Protein AF-A0A8S3I6L0-F1 (afdb_monomer)

InterPro domains:
  IPR001194 cDENN domain [PF02141] (106-244)
  IPR001194 cDENN domain [SM00799] (104-244)
  IPR005113 uDENN domain [PF03456] (40-100)
  IPR005113 uDENN domain [SM00800] (1-101)
  IPR037516 Tripartite DENN domain [PS50211] (23-244)
  IPR043153 DENN domain, C-terminal lobe [G3DSA:3.40.50.11500] (184-244)
  IPR051942 DENN domain-containing protein 2 [PTHR15288] (35-244)

Organism: NCBI:txid392030

Structure (mmCIF, N/CA/C/O backbone):
data_AF-A0A8S3I6L0-F1
#
_entry.id   AF-A0A8S3I6L0-F1
#
loop_
_atom_site.group_PDB
_atom_site.id
_atom_site.type_symbol
_atom_site.label_atom_id
_atom_site.label_alt_id
_atom_site.label_comp_id
_atom_site.label_asym_id
_atom_site.label_entity_id
_atom_site.label_seq_id
_atom_site.pdbx_PDB_ins_code
_atom_site.Cartn_x
_atom_site.Cartn_y
_atom_site.Cartn_z
_atom_site.occupancy
_atom_site.B_iso_or_equiv
_atom_site.auth_seq_id
_atom_site.auth_comp_id
_atom_site.auth_asym_id
_atom_site.auth_atom_id
_atom_site.pdbx_PDB_model_num
ATOM 1 N N . THR A 1 1 ? -1.292 -13.490 -11.261 1.00 91.44 1 THR A N 1
ATOM 2 C CA . THR A 1 1 ? -0.230 -12.468 -11.304 1.00 91.44 1 THR A CA 1
ATOM 3 C C . THR A 1 1 ? 0.077 -12.047 -9.884 1.00 91.44 1 THR A C 1
ATOM 5 O O . THR A 1 1 ? -0.550 -12.567 -8.958 1.00 91.44 1 THR A O 1
ATOM 8 N N . LEU A 1 2 ? 1.071 -11.186 -9.693 1.00 94.75 2 LEU A N 1
ATOM 9 C CA . LEU A 1 2 ? 1.512 -10.772 -8.362 1.00 94.75 2 LEU A CA 1
ATOM 10 C C . LEU A 1 2 ? 0.564 -9.735 -7.729 1.00 94.75 2 LEU A C 1
ATOM 12 O O . LEU A 1 2 ? 0.456 -9.638 -6.506 1.00 94.75 2 LEU A O 1
ATOM 16 N N . TYR A 1 3 ? -0.135 -8.982 -8.573 1.00 95.62 3 TYR A N 1
ATOM 17 C CA . TYR A 1 3 ? -1.152 -7.979 -8.259 1.00 95.62 3 TYR A CA 1
ATOM 18 C C . TYR A 1 3 ? -2.087 -7.814 -9.477 1.00 95.62 3 TYR A C 1
ATOM 20 O O . TYR A 1 3 ? -1.828 -8.431 -10.518 1.00 95.62 3 TYR A O 1
ATOM 28 N N . ASP A 1 4 ? -3.166 -7.032 -9.360 1.00 95.19 4 ASP A N 1
ATOM 29 C CA . ASP A 1 4 ? -4.108 -6.811 -10.471 1.00 95.19 4 ASP A CA 1
ATOM 30 C C . ASP A 1 4 ? -3.501 -5.851 -11.498 1.00 95.19 4 ASP A C 1
ATOM 32 O O . ASP A 1 4 ? -3.416 -6.184 -12.681 1.00 95.19 4 ASP A O 1
ATOM 36 N N . TYR A 1 5 ? -3.029 -4.689 -11.031 1.00 96.25 5 TYR A N 1
ATOM 37 C CA . TYR A 1 5 ? -2.343 -3.691 -11.849 1.00 96.25 5 TYR A CA 1
ATOM 38 C C . TYR A 1 5 ? -1.495 -2.722 -11.007 1.00 96.25 5 TYR A C 1
ATOM 40 O O . TYR A 1 5 ? -1.630 -2.638 -9.783 1.00 96.25 5 TYR A O 1
ATOM 48 N N . VAL A 1 6 ? -0.601 -1.993 -11.672 1.00 97.44 6 VAL A N 1
ATOM 49 C CA . VAL A 1 6 ? 0.233 -0.929 -11.104 1.00 97.44 6 VAL A CA 1
ATOM 50 C C . VAL A 1 6 ? 0.157 0.315 -11.977 1.00 97.44 6 VAL A C 1
ATOM 52 O O . VAL A 1 6 ? 0.064 0.219 -13.200 1.00 97.44 6 VAL A O 1
ATOM 55 N N . VAL A 1 7 ? 0.209 1.486 -11.350 1.00 96.75 7 VAL A N 1
ATOM 56 C CA . VAL A 1 7 ? 0.152 2.784 -12.023 1.00 96.75 7 VAL A CA 1
ATOM 57 C C . VAL A 1 7 ? 1.205 3.742 -11.485 1.00 96.75 7 VAL A C 1
ATOM 59 O O . VAL A 1 7 ? 1.525 3.745 -10.298 1.00 96.75 7 VAL A O 1
ATOM 62 N N . HIS A 1 8 ? 1.716 4.589 -12.371 1.00 96.12 8 HIS A N 1
ATOM 63 C CA . HIS A 1 8 ? 2.485 5.784 -12.045 1.00 96.12 8 HIS A CA 1
ATOM 64 C C . HIS A 1 8 ? 1.613 6.999 -12.336 1.00 96.12 8 HIS A C 1
ATOM 66 O O . HIS A 1 8 ? 1.216 7.217 -13.483 1.00 96.12 8 HIS A O 1
ATOM 72 N N . ILE A 1 9 ? 1.304 7.771 -11.299 1.00 92.94 9 ILE A N 1
ATOM 73 C CA . ILE A 1 9 ? 0.383 8.905 -11.356 1.00 92.94 9 ILE A CA 1
ATOM 74 C C . ILE A 1 9 ? 1.112 10.184 -10.934 1.00 92.94 9 ILE A C 1
ATOM 76 O O . ILE A 1 9 ? 1.919 10.181 -9.998 1.00 92.94 9 ILE A O 1
ATOM 80 N N . LEU A 1 10 ? 0.802 11.283 -11.615 1.00 90.19 10 LEU A N 1
ATOM 81 C CA . LEU A 1 10 ? 1.166 12.641 -11.225 1.00 90.19 10 LEU A CA 1
ATOM 82 C C . LEU A 1 10 ? -0.052 13.386 -10.649 1.00 90.19 10 LEU A C 1
ATOM 84 O O . LEU A 1 10 ? -1.182 13.091 -11.043 1.00 90.19 10 LEU A O 1
ATOM 88 N N . PRO A 1 11 ? 0.153 14.362 -9.742 1.00 82.69 11 PRO A N 1
ATOM 89 C CA . PRO A 1 11 ? -0.887 15.328 -9.385 1.00 82.69 11 PRO A CA 1
ATOM 90 C C . PRO A 1 11 ? -1.504 15.969 -10.627 1.00 82.69 11 PRO A C 1
ATOM 92 O O . PRO A 1 11 ? -0.788 16.256 -11.589 1.00 82.69 11 PRO A O 1
ATOM 95 N N . GLU A 1 12 ? -2.786 16.328 -10.558 1.00 70.44 12 GLU A N 1
ATOM 96 C CA . GLU A 1 12 ? -3.294 17.379 -11.439 1.00 70.44 12 GLU A CA 1
ATOM 97 C C . GLU A 1 12 ? -2.619 18.696 -11.050 1.00 70.44 12 GLU A C 1
ATOM 99 O O . GLU A 1 12 ? -2.855 19.258 -9.983 1.00 70.44 12 GLU A O 1
ATOM 104 N N . GLN A 1 13 ? -1.722 19.174 -11.910 1.00 54.84 13 GLN A N 1
ATOM 105 C CA . GLN A 1 13 ? -1.263 20.551 -11.852 1.00 54.84 13 GLN A CA 1
ATOM 106 C C . GLN A 1 13 ? -2.305 21.405 -12.574 1.00 54.84 13 GLN A C 1
ATOM 108 O O . GLN A 1 13 ? -2.314 21.451 -13.804 1.00 54.84 13 GLN A O 1
ATOM 113 N N . GLU A 1 14 ? -3.147 22.133 -11.841 1.00 44.50 14 GLU A N 1
ATOM 114 C CA . GLU A 1 14 ? -3.563 23.426 -12.377 1.00 44.50 14 GLU A CA 1
ATOM 115 C C . GLU A 1 14 ? -2.291 24.274 -12.448 1.00 44.50 14 GLU A C 1
ATOM 117 O O . GLU A 1 14 ? -1.655 24.556 -11.431 1.00 44.50 14 GLU A O 1
ATOM 122 N N . ILE A 1 15 ? -1.847 24.593 -13.665 1.00 34.91 15 ILE A N 1
ATOM 123 C CA . ILE A 1 15 ? -0.646 25.392 -13.916 1.00 34.91 15 ILE A CA 1
ATOM 124 C C . ILE A 1 15 ? -0.941 26.837 -13.482 1.00 34.91 15 ILE A C 1
ATOM 126 O O . ILE A 1 15 ? -1.200 27.721 -14.292 1.00 34.91 15 ILE A O 1
ATOM 130 N N . GLY A 1 16 ? -0.919 27.083 -12.176 1.00 35.91 16 GLY A N 1
ATOM 131 C CA . GLY A 1 16 ? -0.780 28.406 -11.597 1.00 35.91 16 GLY A CA 1
ATOM 132 C C . GLY A 1 16 ? 0.705 28.705 -11.481 1.00 35.91 16 GLY A C 1
ATOM 133 O O . GLY A 1 16 ? 1.363 28.252 -10.545 1.00 35.91 16 GLY A O 1
ATOM 134 N N . TYR A 1 17 ? 1.260 29.445 -12.440 1.00 32.16 17 TYR A N 1
ATOM 135 C CA . TYR A 1 17 ? 2.580 30.047 -12.281 1.00 32.16 17 TYR A CA 1
ATOM 136 C C . TYR A 1 17 ? 2.564 30.934 -11.028 1.00 32.16 17 TYR A C 1
ATOM 138 O O . TYR A 1 17 ? 2.089 32.066 -11.068 1.00 32.16 17 TYR A O 1
ATOM 146 N N . PHE A 1 18 ? 3.105 30.451 -9.911 1.00 35.53 18 PHE A N 1
ATOM 147 C CA . PHE A 1 18 ? 3.454 31.321 -8.794 1.00 35.53 18 PHE A CA 1
ATOM 148 C C . PHE A 1 18 ? 4.743 32.061 -9.155 1.00 35.53 18 PHE A C 1
ATOM 150 O O . PHE A 1 18 ? 5.849 31.652 -8.802 1.00 35.53 18 PHE A O 1
ATOM 157 N N . SER A 1 19 ? 4.606 33.163 -9.891 1.00 32.66 19 SER A N 1
ATOM 158 C CA . SER A 1 19 ? 5.626 34.203 -9.881 1.00 32.66 19 SER A CA 1
ATOM 159 C C . SER A 1 19 ? 5.635 34.826 -8.485 1.00 32.66 19 SER A C 1
ATOM 161 O O . SER A 1 19 ? 4.687 35.502 -8.089 1.00 32.66 19 SER A O 1
ATOM 163 N N . ASN A 1 20 ? 6.708 34.593 -7.729 1.00 39.06 20 ASN A N 1
ATOM 164 C CA . ASN A 1 20 ? 7.046 35.425 -6.580 1.00 39.06 20 ASN A CA 1
ATOM 165 C C . ASN A 1 20 ? 7.149 36.882 -7.053 1.00 39.06 20 ASN A C 1
ATOM 167 O O . ASN A 1 20 ? 8.105 37.234 -7.741 1.00 39.06 20 ASN A O 1
ATOM 171 N N . GLY A 1 21 ? 6.189 37.723 -6.678 1.00 33.97 21 GLY A N 1
ATOM 172 C CA . GLY A 1 21 ? 6.271 39.163 -6.900 1.00 33.97 21 GLY A CA 1
ATOM 173 C C . GLY A 1 21 ? 4.921 39.790 -7.213 1.00 33.97 21 GLY A C 1
ATOM 174 O O . GLY A 1 21 ? 4.266 39.411 -8.173 1.00 33.97 21 GLY A O 1
ATOM 175 N N . ASN A 1 22 ? 4.544 40.732 -6.352 1.00 36.56 22 ASN A N 1
ATOM 176 C CA . ASN A 1 22 ? 3.461 41.714 -6.423 1.00 36.56 22 ASN A CA 1
ATOM 177 C C . ASN A 1 22 ? 2.725 41.844 -7.765 1.00 36.56 22 ASN A C 1
ATOM 179 O O . ASN A 1 22 ? 3.332 42.025 -8.817 1.00 36.56 22 ASN A O 1
ATOM 183 N N . GLY A 1 23 ? 1.393 41.834 -7.672 1.00 40.84 23 GLY A N 1
ATOM 184 C CA . GLY A 1 23 ? 0.478 41.852 -8.802 1.00 40.84 23 GLY A CA 1
ATOM 185 C C . GLY A 1 23 ? 0.818 42.873 -9.884 1.00 40.84 23 GLY A C 1
ATOM 186 O O . GLY A 1 23 ? 0.988 44.053 -9.606 1.00 40.84 23 GLY A O 1
ATOM 187 N N . CYS A 1 24 ? 0.847 42.387 -11.120 1.00 30.30 24 CYS A N 1
ATOM 188 C CA . CYS A 1 24 ? 0.398 43.064 -12.331 1.00 30.30 24 CYS A CA 1
ATOM 189 C C . CYS A 1 24 ? 0.299 42.005 -13.436 1.00 30.30 24 CYS A C 1
ATOM 191 O O . CYS A 1 24 ? 1.240 41.249 -13.670 1.00 30.30 24 CYS A O 1
ATOM 193 N N . LEU A 1 25 ? -0.851 41.949 -14.108 1.00 41.66 25 LEU A N 1
ATOM 194 C CA . LEU A 1 25 ? -1.035 41.172 -15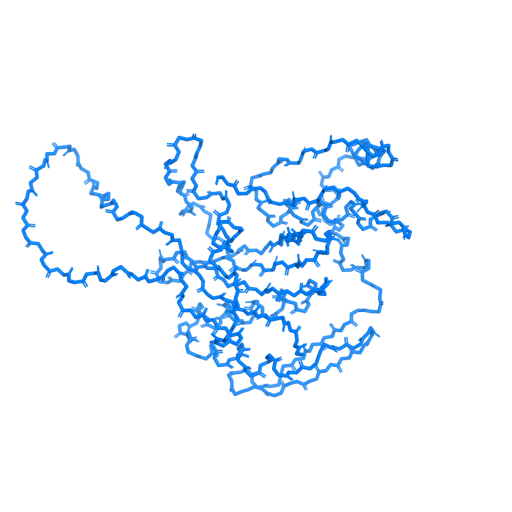.329 1.00 41.66 25 LEU A CA 1
ATOM 195 C C . LEU A 1 25 ? -0.146 41.774 -16.421 1.00 41.66 25 LEU A C 1
ATOM 197 O O . LEU A 1 25 ? -0.410 42.882 -16.884 1.00 41.66 25 LEU A O 1
ATOM 201 N N . LEU A 1 26 ? 0.888 41.051 -16.846 1.00 27.19 26 LEU A N 1
ATOM 202 C CA . LEU A 1 26 ? 1.617 41.359 -18.071 1.00 27.19 26 LEU A CA 1
ATOM 203 C C . LEU A 1 26 ? 1.681 40.107 -18.937 1.00 27.19 26 LEU A C 1
ATOM 205 O O . LEU A 1 26 ? 2.438 39.172 -18.695 1.00 27.19 26 LEU A O 1
ATOM 209 N N . SER A 1 27 ? 0.843 40.131 -19.968 1.00 38.97 27 SER A N 1
ATOM 210 C CA . SER A 1 27 ? 0.946 39.305 -21.157 1.00 38.97 27 SER A CA 1
ATOM 211 C C . SER A 1 27 ? 2.320 39.489 -21.804 1.00 38.97 27 SER A C 1
ATOM 213 O O . SER A 1 27 ? 2.614 40.558 -22.343 1.00 38.97 27 SER A O 1
ATOM 215 N N . SER A 1 28 ? 3.142 38.445 -21.817 1.00 29.08 28 SER A N 1
ATOM 216 C CA . SER A 1 28 ? 4.208 38.310 -22.805 1.00 29.08 28 SER A CA 1
ATOM 217 C C . SER A 1 28 ? 4.393 36.843 -23.184 1.00 29.08 28 SER A C 1
ATOM 219 O O . SER A 1 28 ? 4.465 35.941 -22.353 1.00 29.08 28 SER A O 1
ATOM 221 N N . ASN A 1 29 ? 4.371 36.624 -24.496 1.00 35.97 29 ASN A N 1
ATOM 222 C CA . ASN A 1 29 ? 4.398 35.335 -25.162 1.00 35.97 29 ASN A CA 1
ATOM 223 C C . ASN A 1 29 ? 5.644 34.522 -24.780 1.00 35.97 29 ASN A C 1
ATOM 225 O O . ASN A 1 29 ? 6.740 34.813 -25.253 1.00 35.97 29 ASN A O 1
ATOM 229 N N . PHE A 1 30 ? 5.447 33.445 -24.025 1.00 28.66 30 PHE A N 1
ATOM 230 C CA . PHE A 1 30 ? 6.301 32.263 -24.090 1.00 28.66 30 PHE A CA 1
ATOM 231 C C . PHE A 1 30 ? 5.457 31.099 -24.593 1.00 28.66 30 PHE A C 1
ATOM 233 O O . PHE A 1 30 ? 4.809 30.376 -23.843 1.00 28.66 30 PHE A O 1
ATOM 240 N N . SER A 1 31 ? 5.461 30.928 -25.909 1.00 31.75 31 SER A N 1
ATOM 241 C CA . SER A 1 31 ? 5.065 29.688 -26.557 1.00 31.75 31 SER A CA 1
ATOM 242 C C . SER A 1 31 ? 6.089 28.604 -26.208 1.00 31.75 31 SER A C 1
ATOM 244 O O . SER A 1 31 ? 7.074 28.412 -26.917 1.00 31.75 31 SER A O 1
ATOM 246 N N . GLN A 1 32 ? 5.856 27.897 -25.104 1.00 31.11 32 GLN A N 1
ATOM 247 C CA . GLN A 1 32 ? 6.317 26.526 -24.931 1.00 31.11 32 GLN A CA 1
ATOM 248 C C . GLN A 1 32 ? 5.079 25.640 -24.841 1.00 31.11 32 GLN A C 1
ATOM 250 O O . GLN A 1 32 ? 4.257 25.780 -23.942 1.00 31.11 32 GLN A O 1
ATOM 255 N N . HIS A 1 33 ? 4.946 24.748 -25.818 1.00 33.59 33 HIS A N 1
ATOM 256 C CA . HIS A 1 33 ? 4.052 23.600 -25.784 1.00 33.59 33 HIS A CA 1
ATOM 257 C C . HIS A 1 33 ? 4.269 22.828 -24.466 1.00 33.59 33 HIS A C 1
ATOM 259 O O . HIS A 1 33 ? 5.157 21.984 -24.390 1.00 33.59 33 HIS A O 1
ATOM 265 N N . LEU A 1 34 ? 3.477 23.096 -23.426 1.00 33.03 34 LEU A N 1
ATOM 266 C CA . LEU A 1 34 ? 3.282 22.147 -22.334 1.00 33.03 34 LEU A CA 1
ATOM 267 C C . LEU A 1 34 ? 1.951 21.454 -22.588 1.00 33.03 34 LEU A C 1
ATOM 269 O O . LEU A 1 34 ? 0.878 21.961 -22.278 1.00 33.03 34 LEU A O 1
ATOM 273 N N . SER A 1 35 ? 2.052 20.302 -23.245 1.00 32.16 35 SER A N 1
ATOM 274 C CA . SER A 1 35 ? 0.974 19.334 -23.383 1.00 32.16 35 SER A CA 1
ATOM 275 C C . SER A 1 35 ? 0.323 19.080 -22.026 1.00 32.16 35 SER A C 1
ATOM 277 O O . SER A 1 35 ? 1.029 18.811 -21.056 1.00 32.16 35 SER A O 1
ATOM 279 N N . THR A 1 36 ? -1.007 19.100 -21.985 1.00 38.56 36 THR A N 1
ATOM 280 C CA . THR A 1 36 ? -1.831 18.494 -20.936 1.00 38.56 36 THR A CA 1
ATOM 281 C C . THR A 1 36 ? -1.433 17.025 -20.782 1.00 38.56 36 THR A C 1
ATOM 283 O O . THR A 1 36 ? -1.954 16.150 -21.472 1.00 38.56 36 THR A O 1
ATOM 286 N N . THR A 1 37 ? -0.427 16.745 -19.956 1.00 52.25 37 THR A N 1
ATOM 287 C CA . THR A 1 37 ? 0.046 15.384 -19.713 1.00 52.25 37 THR A CA 1
ATOM 288 C C . THR A 1 37 ? -1.038 14.639 -18.953 1.00 52.25 37 THR A C 1
ATOM 290 O O . THR A 1 37 ? -1.472 15.104 -17.900 1.00 52.25 37 THR A O 1
ATOM 293 N N . ALA A 1 38 ? -1.479 13.498 -19.486 1.00 62.06 38 ALA A N 1
ATOM 294 C CA . ALA A 1 38 ? -2.432 12.630 -18.809 1.00 62.06 38 ALA A CA 1
ATOM 295 C C . ALA A 1 38 ? -1.956 12.339 -17.370 1.00 62.06 38 ALA A C 1
ATOM 297 O O . ALA A 1 38 ? -0.762 12.115 -17.164 1.00 62.06 38 ALA A O 1
ATOM 298 N N . PRO A 1 39 ? -2.850 12.323 -16.366 1.00 82.25 39 PRO A N 1
ATOM 299 C CA . PRO A 1 39 ? -2.458 12.135 -14.965 1.00 82.25 39 PRO A CA 1
ATOM 300 C C . PRO A 1 39 ? -1.716 10.810 -14.736 1.00 82.25 39 PRO A C 1
ATOM 302 O O . PRO A 1 39 ? -0.889 10.710 -13.836 1.00 82.25 39 PRO A O 1
ATOM 305 N N . ILE A 1 40 ? -1.959 9.807 -15.580 1.00 90.50 40 ILE A N 1
ATOM 306 C CA . ILE A 1 40 ? -1.310 8.498 -15.538 1.00 90.50 40 ILE A CA 1
ATOM 307 C C . ILE A 1 40 ? -0.181 8.468 -16.568 1.00 90.50 40 ILE A C 1
ATOM 309 O O . ILE A 1 40 ? -0.418 8.584 -17.768 1.00 90.50 40 ILE A O 1
ATOM 313 N N . GLN A 1 41 ? 1.048 8.306 -16.085 1.00 92.75 41 GLN A N 1
ATOM 314 C CA . GLN A 1 41 ? 2.280 8.305 -16.884 1.00 92.75 41 GLN A CA 1
ATOM 315 C C . GLN A 1 41 ? 2.718 6.898 -17.299 1.00 92.75 41 GLN A C 1
ATOM 317 O O . GLN A 1 41 ? 3.458 6.721 -18.267 1.00 92.75 41 GLN A O 1
ATOM 322 N N . PHE A 1 42 ? 2.293 5.890 -16.542 1.00 94.88 42 PHE A N 1
ATOM 323 C CA . PHE A 1 42 ? 2.540 4.483 -16.818 1.00 94.88 42 PHE A CA 1
ATOM 324 C C . PHE A 1 42 ? 1.460 3.642 -16.140 1.00 94.88 42 PHE A C 1
ATOM 326 O O . PHE A 1 42 ? 1.013 3.974 -15.040 1.00 94.88 42 PHE A O 1
ATOM 333 N N . LYS A 1 43 ? 1.055 2.556 -16.797 1.00 95.38 43 LYS A N 1
ATOM 334 C CA . LYS A 1 43 ? 0.189 1.534 -16.216 1.00 95.38 43 LYS A CA 1
ATOM 335 C C . LYS A 1 43 ? 0.562 0.154 -16.732 1.00 95.38 43 LYS A C 1
ATOM 337 O O . LYS A 1 43 ? 0.941 0.020 -17.895 1.00 95.38 43 LYS A O 1
ATOM 342 N N . TYR A 1 44 ? 0.411 -0.851 -15.878 1.00 96.69 44 TYR A N 1
ATOM 343 C CA . TYR A 1 44 ? 0.590 -2.240 -16.269 1.00 96.69 44 TYR A CA 1
ATOM 344 C C . TYR A 1 44 ? -0.359 -3.176 -15.504 1.00 96.69 44 TYR A C 1
ATOM 346 O O . TYR A 1 44 ? -0.449 -3.050 -14.281 1.00 96.69 44 TYR A O 1
ATOM 354 N N . PRO A 1 45 ? -1.039 -4.118 -16.181 1.00 96.44 45 PRO A N 1
ATOM 355 C CA . PRO A 1 45 ? -1.022 -4.326 -17.629 1.00 96.44 45 PRO A CA 1
ATOM 356 C C . PRO A 1 45 ? -1.769 -3.195 -18.382 1.00 96.44 45 PRO A C 1
ATOM 358 O O . PRO A 1 45 ? -2.530 -2.443 -17.767 1.00 96.44 45 PRO A O 1
ATOM 361 N N . PRO A 1 46 ? -1.542 -3.007 -19.698 1.00 93.06 46 PRO A N 1
ATOM 362 C CA . PRO A 1 46 ? -2.114 -1.880 -20.449 1.00 93.06 46 PRO A CA 1
ATOM 363 C C . PRO A 1 46 ? -3.649 -1.874 -20.544 1.00 93.06 46 PRO A C 1
ATOM 365 O O . PRO A 1 46 ? -4.250 -0.827 -20.783 1.00 93.06 46 PRO A O 1
ATOM 368 N N . ASP A 1 47 ? -4.286 -3.027 -20.371 1.00 91.81 47 ASP A N 1
ATOM 369 C CA . ASP A 1 47 ? -5.733 -3.240 -20.422 1.00 91.81 47 ASP A CA 1
ATOM 370 C C . ASP A 1 47 ? -6.439 -3.039 -19.071 1.00 91.81 47 ASP A C 1
ATOM 372 O O . ASP A 1 47 ? -7.669 -3.109 -19.022 1.00 91.81 47 ASP A O 1
ATOM 376 N N . ALA A 1 48 ? -5.692 -2.736 -17.999 1.00 88.75 48 ALA A N 1
ATOM 377 C CA . ALA A 1 48 ? -6.257 -2.387 -16.697 1.00 88.75 48 ALA A CA 1
ATOM 378 C C . ALA A 1 48 ? -7.289 -1.248 -16.819 1.00 88.75 48 ALA A C 1
ATOM 380 O O . ALA A 1 48 ? -7.077 -0.303 -17.590 1.00 88.75 48 ALA A O 1
ATOM 381 N N . GLN A 1 49 ? -8.387 -1.394 -16.068 1.00 82.56 49 GLN A N 1
ATOM 382 C CA . GLN A 1 49 ? -9.541 -0.491 -16.003 1.00 82.56 49 GLN A CA 1
ATOM 383 C C . GLN A 1 49 ? -9.643 0.158 -14.607 1.00 82.56 49 GLN A C 1
ATOM 385 O O . GLN A 1 49 ? -8.984 -0.276 -13.661 1.00 82.56 49 GLN A O 1
ATOM 390 N N . ASP A 1 50 ? -10.520 1.158 -14.473 1.00 70.62 50 ASP A N 1
ATOM 391 C CA . ASP A 1 50 ? -10.878 1.854 -13.223 1.00 70.62 50 ASP A CA 1
ATOM 392 C C . ASP A 1 50 ? -9.754 2.673 -12.549 1.00 70.62 50 ASP A C 1
ATOM 394 O O . ASP A 1 50 ? -9.882 3.145 -11.415 1.00 70.62 50 ASP A O 1
ATOM 398 N N . GLU A 1 51 ? -8.663 2.951 -13.263 1.00 77.44 51 GLU A N 1
ATOM 399 C CA . GLU A 1 51 ? -7.494 3.659 -12.738 1.00 77.44 51 GLU A CA 1
ATOM 400 C C . GLU A 1 51 ? -7.697 5.172 -12.534 1.00 77.44 51 GLU A C 1
ATOM 402 O O . GLU A 1 51 ? -6.970 5.801 -11.763 1.00 77.44 51 GLU A O 1
ATOM 407 N N . ALA A 1 52 ? -8.705 5.769 -13.180 1.00 76.00 52 ALA A N 1
ATOM 408 C CA . ALA A 1 52 ? -8.935 7.216 -13.151 1.00 76.00 52 ALA A CA 1
ATOM 409 C C . ALA A 1 52 ? -9.218 7.753 -11.737 1.00 76.00 52 ALA A C 1
ATOM 411 O O . ALA A 1 52 ? -8.830 8.873 -11.406 1.00 76.00 52 ALA A O 1
ATOM 412 N N . THR A 1 53 ? -9.860 6.950 -10.884 1.00 83.44 53 THR A N 1
ATOM 413 C CA . THR A 1 53 ? -10.201 7.353 -9.510 1.00 83.44 53 THR A CA 1
ATOM 414 C C . THR A 1 53 ? -9.029 7.218 -8.537 1.00 83.44 53 THR A C 1
ATOM 416 O O . THR A 1 53 ? -9.009 7.896 -7.509 1.00 83.44 53 THR A O 1
ATOM 419 N N . LEU A 1 54 ? -8.007 6.415 -8.867 1.00 89.31 54 LEU A N 1
ATOM 420 C CA . LEU A 1 54 ? -6.859 6.183 -7.982 1.00 89.31 54 LEU A CA 1
ATOM 421 C C . LEU A 1 54 ? -6.089 7.454 -7.661 1.00 89.31 54 LEU A C 1
ATOM 423 O O . LEU A 1 54 ? -5.483 7.537 -6.597 1.00 89.31 54 LEU A O 1
ATOM 427 N N . ARG A 1 55 ? -6.133 8.452 -8.547 1.00 88.00 55 ARG A N 1
ATOM 428 C CA . ARG A 1 55 ? -5.493 9.749 -8.322 1.00 88.00 55 ARG A CA 1
ATOM 429 C C . ARG A 1 55 ? -5.932 10.389 -7.003 1.00 88.00 55 ARG A C 1
ATOM 431 O O . ARG A 1 55 ? -5.083 10.876 -6.268 1.00 88.00 55 ARG A O 1
ATOM 438 N N . TYR A 1 56 ? -7.222 10.307 -6.670 1.00 87.62 56 TYR A N 1
ATOM 439 C CA . TYR A 1 56 ? -7.775 10.888 -5.449 1.00 87.62 56 TYR A CA 1
ATOM 440 C C . TYR A 1 56 ? -7.219 10.175 -4.213 1.00 87.62 56 TYR A C 1
ATOM 442 O O . TYR A 1 56 ? -6.857 10.810 -3.231 1.00 87.62 56 TYR A O 1
ATOM 450 N N . PHE A 1 57 ? -7.049 8.854 -4.287 1.00 91.25 57 PHE A N 1
ATOM 451 C CA . PHE A 1 57 ? -6.494 8.059 -3.193 1.00 91.25 57 PHE A CA 1
ATOM 452 C C . PHE A 1 57 ? -4.968 8.136 -3.081 1.00 91.25 57 PHE A C 1
ATOM 454 O O . PHE A 1 57 ? -4.441 8.049 -1.976 1.00 91.25 57 PHE A O 1
ATOM 461 N N . CYS A 1 58 ? -4.248 8.307 -4.193 1.00 92.12 58 CYS A N 1
ATOM 462 C CA . CYS A 1 58 ? -2.795 8.512 -4.201 1.00 92.12 58 CYS A CA 1
ATOM 463 C C . CYS A 1 58 ? -2.409 9.912 -3.705 1.00 92.12 58 CYS A C 1
ATOM 465 O O . CYS A 1 58 ? -1.268 10.153 -3.301 1.00 92.12 58 CYS A O 1
ATOM 467 N N . PHE A 1 59 ? -3.364 10.839 -3.732 1.00 89.75 59 PHE A N 1
ATOM 468 C CA . PHE A 1 59 ? -3.161 12.230 -3.382 1.00 89.75 59 PHE A CA 1
ATOM 469 C C . PHE A 1 59 ? -4.328 12.831 -2.574 1.00 89.75 59 PHE A C 1
ATOM 471 O O . PHE A 1 59 ? -4.913 13.837 -2.974 1.00 89.75 59 PHE A O 1
ATOM 478 N N . PRO A 1 60 ? -4.661 12.241 -1.415 1.00 88.62 60 PRO A N 1
ATOM 479 C CA . PRO A 1 60 ? -5.874 12.578 -0.668 1.00 88.62 60 PRO A CA 1
ATOM 480 C C . PRO A 1 60 ? -5.807 13.938 0.045 1.00 88.62 60 PRO A C 1
ATOM 482 O O . PRO A 1 60 ? -6.831 14.477 0.438 1.00 88.62 60 PRO A O 1
ATOM 485 N N . ASP A 1 61 ? -4.602 14.478 0.227 1.00 83.88 61 ASP A N 1
ATOM 486 C CA . ASP A 1 61 ? -4.243 15.674 0.998 1.00 83.88 61 ASP A CA 1
ATOM 487 C C . ASP A 1 61 ? -3.634 16.776 0.109 1.00 83.88 61 ASP A C 1
ATOM 489 O O . ASP A 1 61 ? -2.857 17.609 0.575 1.00 83.88 61 ASP A O 1
ATOM 493 N N . GLN A 1 62 ? -3.931 16.761 -1.195 1.00 74.31 62 GLN A N 1
ATOM 494 C CA . GLN A 1 62 ? -3.410 17.760 -2.135 1.00 74.31 62 GLN A CA 1
ATOM 495 C C . GLN A 1 62 ? -4.096 19.114 -2.053 1.00 74.31 62 GLN A C 1
ATOM 497 O O . GLN A 1 62 ? -3.474 20.120 -2.391 1.00 74.31 62 GLN A O 1
ATOM 502 N N . LEU A 1 63 ? -5.349 19.137 -1.617 1.00 73.00 63 LEU A N 1
ATOM 503 C CA . LEU A 1 63 ? -6.172 20.332 -1.552 1.00 73.00 63 LEU A CA 1
ATOM 504 C C . LEU A 1 63 ? -6.506 20.643 -0.093 1.00 73.00 63 LEU A C 1
ATOM 506 O O . LEU A 1 63 ? -6.756 19.736 0.702 1.00 73.00 63 LEU A O 1
ATOM 510 N N . ASP A 1 64 ? -6.478 21.922 0.271 1.00 66.81 64 ASP A N 1
ATOM 511 C CA . ASP A 1 64 ? -7.051 22.378 1.535 1.00 66.81 64 ASP A CA 1
ATOM 512 C C . ASP A 1 64 ? -8.591 22.400 1.464 1.00 66.81 64 ASP A C 1
ATOM 514 O O . ASP A 1 64 ? -9.198 22.155 0.421 1.00 66.81 64 ASP A O 1
ATOM 518 N N . SER A 1 65 ? -9.247 22.739 2.577 1.00 65.62 65 SER A N 1
ATOM 519 C CA . SER A 1 65 ? -10.714 22.844 2.650 1.00 65.62 65 SER A CA 1
ATOM 520 C C . SER A 1 65 ? -11.328 23.883 1.701 1.00 65.62 65 SER A C 1
ATOM 522 O O . SER A 1 65 ? -12.545 23.919 1.544 1.00 65.62 65 SER A O 1
ATOM 524 N N . ASN A 1 66 ? -10.506 24.753 1.113 1.00 62.25 66 ASN A N 1
ATOM 525 C CA . ASN A 1 66 ? -10.892 25.793 0.167 1.00 62.25 66 ASN A CA 1
ATOM 526 C C . ASN A 1 66 ? -10.454 25.448 -1.271 1.00 62.25 66 ASN A C 1
ATOM 528 O O . ASN A 1 66 ? -10.478 26.328 -2.130 1.00 62.25 66 ASN A O 1
ATOM 532 N N . ASN A 1 67 ? -10.062 24.196 -1.535 1.00 64.81 67 ASN A N 1
ATOM 533 C CA . ASN A 1 67 ? -9.525 23.707 -2.808 1.00 64.81 67 ASN A CA 1
ATOM 534 C C . ASN A 1 67 ? -8.207 24.365 -3.255 1.00 64.81 67 ASN A C 1
ATOM 536 O O . ASN A 1 67 ? -7.878 24.348 -4.440 1.00 64.81 67 ASN A O 1
ATOM 540 N N . ASN A 1 68 ? -7.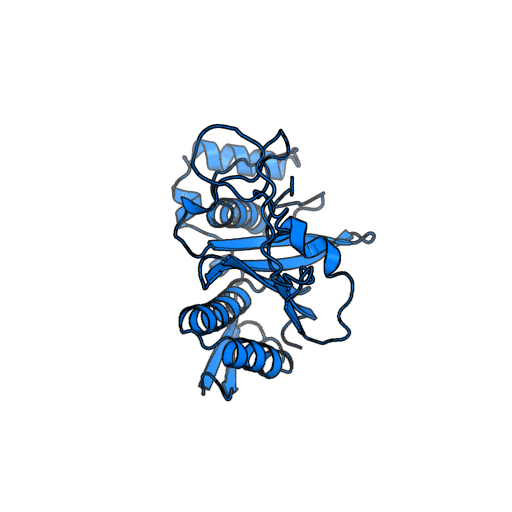421 24.925 -2.335 1.00 62.88 68 ASN A N 1
ATOM 541 C CA . ASN A 1 68 ? -6.090 25.429 -2.658 1.00 62.88 68 ASN A CA 1
ATOM 542 C C . ASN A 1 68 ? -5.049 24.305 -2.574 1.00 62.88 68 ASN A C 1
ATOM 544 O O . ASN A 1 68 ? -5.086 23.516 -1.626 1.00 62.88 68 ASN A O 1
ATOM 548 N N . PRO A 1 69 ? -4.056 24.266 -3.480 1.00 64.69 69 PRO A N 1
ATOM 549 C CA . PRO A 1 69 ? -2.959 23.312 -3.399 1.00 64.69 69 PRO A CA 1
ATOM 550 C C . PRO A 1 69 ? -2.189 23.451 -2.080 1.00 64.69 69 PRO A C 1
ATOM 552 O O . PRO A 1 69 ? -1.577 24.485 -1.796 1.00 64.69 69 PRO A O 1
ATOM 555 N N . LEU A 1 70 ? -2.172 22.390 -1.277 1.00 64.88 70 LEU A N 1
ATOM 556 C CA . LEU A 1 70 ? -1.324 22.313 -0.096 1.00 64.88 70 LEU A CA 1
ATOM 557 C C . LEU A 1 70 ? 0.142 22.239 -0.533 1.00 64.88 70 LEU A C 1
ATOM 559 O O . LEU A 1 70 ? 0.527 21.456 -1.403 1.00 64.88 70 LEU A O 1
ATOM 563 N N . SER A 1 71 ? 0.995 23.051 0.099 1.00 58.72 71 SER A N 1
ATOM 564 C CA . SER A 1 71 ? 2.441 23.001 -0.124 1.00 58.72 71 SER A CA 1
ATOM 565 C C . SER A 1 71 ? 3.021 21.702 0.448 1.00 58.72 71 SER A C 1
ATOM 567 O O . SER A 1 71 ? 3.556 21.659 1.557 1.00 58.72 71 SER A O 1
ATOM 569 N N . LEU A 1 72 ? 2.952 20.630 -0.341 1.00 61.00 72 LEU A N 1
ATOM 570 C CA . LEU A 1 72 ? 3.589 19.338 -0.059 1.00 61.00 72 LEU A CA 1
ATOM 571 C C . LEU A 1 72 ? 5.127 19.443 -0.061 1.00 61.00 72 LEU A C 1
ATOM 573 O O . LEU A 1 72 ? 5.817 18.552 0.424 1.00 61.00 72 LEU A O 1
ATOM 577 N N . ALA A 1 73 ? 5.670 20.572 -0.536 1.00 48.50 73 ALA A N 1
ATOM 578 C CA . ALA A 1 73 ? 7.098 20.875 -0.607 1.00 48.50 73 ALA A CA 1
ATOM 579 C C . ALA A 1 73 ? 7.821 20.894 0.757 1.00 48.50 73 ALA A C 1
ATOM 581 O O . ALA A 1 73 ? 9.048 20.831 0.786 1.00 48.50 73 ALA A O 1
ATOM 582 N N . LYS A 1 74 ? 7.098 20.970 1.886 1.00 49.22 74 LYS A N 1
ATOM 583 C CA . LYS A 1 74 ? 7.706 20.934 3.232 1.00 49.22 74 LYS A CA 1
ATOM 584 C C . LYS A 1 74 ? 7.941 19.524 3.789 1.00 49.22 74 LYS A C 1
ATOM 586 O O . LYS A 1 74 ? 8.673 19.400 4.766 1.00 49.22 74 LYS A O 1
ATOM 591 N N . LYS A 1 75 ? 7.374 18.470 3.191 1.00 56.25 75 LYS A N 1
ATOM 592 C CA . LYS A 1 75 ? 7.588 17.079 3.623 1.00 56.25 75 LYS A CA 1
ATOM 593 C C . LYS A 1 75 ? 8.545 16.395 2.647 1.00 56.25 75 LYS A C 1
ATOM 595 O O . LYS A 1 75 ? 8.133 15.864 1.623 1.00 56.25 75 LYS A O 1
ATOM 600 N N . SER A 1 76 ? 9.844 16.456 2.929 1.00 52.97 76 SER A N 1
ATOM 601 C CA . SER A 1 76 ? 10.904 15.946 2.043 1.00 52.97 76 SER A CA 1
ATOM 602 C C . SER A 1 76 ? 11.075 14.421 2.075 1.00 52.97 76 SER A C 1
ATOM 604 O O . SER A 1 76 ? 12.191 13.928 1.917 1.00 52.97 76 SER A O 1
ATOM 606 N N . THR A 1 77 ? 10.028 13.650 2.336 1.00 70.00 77 THR A N 1
ATOM 607 C CA . THR A 1 77 ? 10.187 12.229 2.639 1.00 70.00 77 THR A CA 1
ATOM 608 C C . THR A 1 77 ? 9.246 11.409 1.789 1.00 70.00 77 THR A C 1
ATOM 610 O O . THR A 1 77 ? 8.039 11.634 1.785 1.00 70.00 77 THR A O 1
ATOM 613 N N . GLN A 1 78 ? 9.834 10.463 1.062 1.00 86.00 78 GLN A N 1
ATOM 614 C CA . GLN A 1 78 ? 9.130 9.325 0.497 1.00 86.00 78 GLN A CA 1
ATOM 615 C C . GLN A 1 78 ? 8.133 8.788 1.529 1.00 86.00 78 GLN A C 1
ATOM 617 O O . GLN A 1 78 ? 8.502 8.497 2.666 1.00 86.00 78 GLN A O 1
ATOM 622 N N . GLU A 1 79 ? 6.871 8.698 1.140 1.00 89.56 79 GLU A N 1
ATOM 623 C CA . GLU A 1 79 ? 5.787 8.270 2.009 1.00 89.56 79 GLU A CA 1
ATOM 624 C C . GLU A 1 79 ? 5.179 6.988 1.455 1.00 89.56 79 GLU A C 1
ATOM 626 O O . GLU A 1 79 ? 4.943 6.866 0.252 1.00 89.56 79 GLU A O 1
ATOM 631 N N . TYR A 1 80 ? 4.915 6.040 2.348 1.00 93.25 80 TYR A N 1
ATOM 632 C CA . TYR A 1 80 ? 4.208 4.808 2.036 1.00 93.25 80 TYR A CA 1
ATOM 633 C C . TYR A 1 80 ? 2.922 4.771 2.825 1.00 93.25 80 TYR A C 1
ATOM 635 O O . TYR A 1 80 ? 2.931 4.987 4.037 1.00 93.25 80 TYR A O 1
ATOM 643 N N . PHE A 1 81 ? 1.824 4.492 2.143 1.00 93.94 81 PHE A N 1
ATOM 644 C CA . PHE A 1 81 ? 0.527 4.344 2.774 1.00 93.94 81 PHE A CA 1
ATOM 645 C C . PHE A 1 81 ? -0.338 3.392 1.962 1.00 93.94 81 PHE A C 1
ATOM 647 O O . PHE A 1 81 ? -0.051 3.084 0.801 1.00 93.94 81 PHE A O 1
ATOM 654 N N . ARG A 1 82 ? -1.422 2.930 2.582 1.00 93.94 82 ARG A N 1
ATOM 655 C CA . ARG A 1 82 ? -2.391 2.069 1.912 1.00 93.94 82 ARG A CA 1
ATOM 656 C C . ARG A 1 82 ? -3.818 2.533 2.109 1.00 93.94 82 ARG A C 1
ATOM 658 O O . ARG A 1 82 ? -4.185 3.013 3.178 1.00 93.94 82 ARG A O 1
ATOM 665 N N . PHE A 1 83 ? -4.634 2.308 1.097 1.00 94.56 83 PHE A N 1
ATOM 666 C CA . PHE A 1 83 ? -6.067 2.553 1.126 1.00 94.56 83 PHE A CA 1
ATOM 667 C C . PHE A 1 83 ? -6.830 1.296 0.708 1.00 94.56 83 PHE A C 1
ATOM 669 O O . PHE A 1 83 ? -6.265 0.334 0.182 1.00 94.56 83 PHE A O 1
ATOM 676 N N . THR A 1 84 ? -8.130 1.294 0.981 1.00 93.75 84 THR A N 1
ATOM 677 C CA . THR A 1 84 ? -9.025 0.189 0.639 1.00 93.75 84 THR A CA 1
ATOM 678 C C . THR A 1 84 ? -10.102 0.699 -0.297 1.00 93.75 84 THR A C 1
ATOM 680 O O . THR A 1 84 ? -10.809 1.650 0.024 1.00 93.75 84 THR A O 1
ATOM 683 N N . LEU A 1 85 ? -10.226 0.042 -1.442 1.00 91.75 85 LEU A N 1
ATOM 684 C CA . LEU A 1 85 ? -11.311 0.229 -2.390 1.00 91.75 85 LEU A CA 1
ATOM 685 C C . LEU A 1 85 ? -12.357 -0.838 -2.094 1.00 91.75 85 LEU A C 1
ATOM 687 O O . LEU A 1 85 ? -12.017 -2.007 -1.929 1.00 91.75 85 LEU A O 1
ATOM 691 N N . THR A 1 86 ? -13.621 -0.449 -1.993 1.00 90.19 86 THR A N 1
ATOM 692 C CA . THR A 1 86 ? -14.717 -1.397 -1.771 1.00 90.19 86 THR A CA 1
ATOM 693 C C . THR A 1 86 ? -15.677 -1.284 -2.936 1.00 90.19 86 THR A C 1
ATOM 695 O O . THR A 1 86 ? -16.195 -0.201 -3.201 1.00 90.19 86 THR A O 1
ATOM 698 N N . ASN A 1 87 ? -15.893 -2.387 -3.648 1.00 87.56 87 ASN A N 1
ATOM 699 C CA . ASN A 1 87 ? -16.826 -2.396 -4.765 1.00 87.56 87 ASN A CA 1
ATOM 700 C C . ASN A 1 87 ? -18.284 -2.488 -4.280 1.00 87.56 87 ASN A C 1
ATOM 702 O O . ASN A 1 87 ? -18.567 -2.669 -3.094 1.00 87.56 87 ASN A O 1
ATOM 706 N N . MET A 1 88 ? -19.227 -2.415 -5.218 1.00 87.12 88 MET A N 1
ATOM 707 C CA . MET A 1 88 ? -20.664 -2.482 -4.923 1.00 87.12 88 MET A CA 1
ATOM 708 C C . MET A 1 88 ? -21.131 -3.803 -4.286 1.00 87.12 88 MET A C 1
ATOM 710 O O . MET A 1 88 ? -22.214 -3.855 -3.711 1.00 87.12 88 MET A O 1
ATOM 714 N N . HIS A 1 89 ? -20.324 -4.864 -4.366 1.00 89.00 89 HIS A N 1
ATOM 715 C CA . HIS A 1 89 ? -20.589 -6.156 -3.731 1.00 89.00 89 HIS A CA 1
ATOM 716 C C . HIS A 1 89 ? -19.950 -6.277 -2.338 1.00 89.00 89 HIS A C 1
ATOM 718 O O . HIS A 1 89 ? -20.011 -7.343 -1.730 1.00 89.00 89 HIS A O 1
ATOM 724 N N . GLY A 1 90 ? -19.314 -5.214 -1.831 1.00 84.75 90 GLY A N 1
ATOM 725 C CA . GLY A 1 90 ? -18.610 -5.225 -0.548 1.00 84.75 90 GLY A CA 1
ATOM 726 C C . GLY A 1 90 ? -17.244 -5.918 -0.590 1.00 84.75 90 GLY A C 1
ATOM 727 O O . GLY A 1 90 ? -16.619 -6.099 0.455 1.00 84.75 90 GLY A O 1
ATOM 728 N N . VAL A 1 91 ? -16.757 -6.304 -1.774 1.00 88.62 91 VAL A N 1
ATOM 729 C CA . VAL A 1 91 ? -15.428 -6.905 -1.933 1.00 88.62 91 VAL A CA 1
ATOM 730 C C . VAL A 1 91 ? -14.377 -5.806 -1.860 1.00 88.62 91 VAL A C 1
ATOM 732 O O . VAL A 1 91 ? -14.493 -4.770 -2.518 1.00 88.62 91 VAL A O 1
ATOM 735 N N . ARG A 1 92 ? -13.349 -6.049 -1.045 1.00 90.62 92 ARG A N 1
ATOM 736 C CA . ARG A 1 92 ? -12.247 -5.118 -0.813 1.00 90.62 92 ARG A CA 1
ATOM 737 C C . ARG A 1 92 ? -11.077 -5.414 -1.750 1.00 90.62 92 ARG A C 1
ATOM 739 O O . ARG A 1 92 ? -10.644 -6.557 -1.860 1.00 90.62 92 ARG A O 1
ATOM 746 N N . GLN A 1 93 ? -10.544 -4.364 -2.357 1.00 93.12 93 GLN A N 1
ATOM 747 C CA . GLN A 1 93 ? -9.226 -4.316 -2.980 1.00 93.12 93 GLN A CA 1
ATOM 748 C C . GLN A 1 93 ? -8.344 -3.339 -2.201 1.00 93.12 93 GLN A C 1
ATOM 750 O O . GLN A 1 93 ? -8.824 -2.421 -1.532 1.00 93.12 93 GLN A O 1
ATOM 755 N N . TYR A 1 94 ? -7.039 -3.544 -2.275 1.00 94.62 94 TYR A N 1
ATOM 756 C CA . TYR A 1 94 ? -6.044 -2.805 -1.515 1.00 94.62 94 TYR A CA 1
ATOM 757 C C . TYR A 1 94 ? -5.151 -2.037 -2.479 1.00 94.62 94 TYR A C 1
ATOM 759 O O . TYR A 1 94 ? -4.563 -2.630 -3.383 1.00 94.62 94 TYR A O 1
ATOM 767 N N . GLY A 1 95 ? -5.061 -0.725 -2.275 1.00 96.25 95 GLY A N 1
ATOM 768 C CA . GLY A 1 95 ? -4.120 0.141 -2.970 1.00 96.25 95 GLY A CA 1
ATOM 769 C C . GLY A 1 95 ? -2.930 0.437 -2.070 1.00 96.25 95 GLY A C 1
ATOM 770 O O . GLY A 1 95 ? -3.104 0.967 -0.973 1.00 96.25 95 GLY A O 1
ATOM 771 N N . TYR A 1 96 ? -1.730 0.099 -2.526 1.00 97.12 96 TYR A N 1
ATOM 772 C CA . TYR A 1 96 ? -0.467 0.407 -1.859 1.00 97.12 96 TYR A CA 1
ATOM 773 C C . TYR A 1 96 ? 0.211 1.515 -2.635 1.00 97.12 96 TYR A C 1
ATOM 775 O O . TYR A 1 96 ? 0.428 1.358 -3.833 1.00 97.12 96 TYR A O 1
ATOM 783 N N . CYS A 1 97 ? 0.519 2.627 -1.981 1.00 96.38 97 CYS A N 1
ATOM 784 C CA . CYS A 1 97 ? 1.037 3.816 -2.635 1.00 96.38 97 CYS A CA 1
ATOM 785 C C . CYS A 1 97 ? 2.405 4.188 -2.063 1.00 96.38 97 CYS A C 1
ATOM 787 O O . CYS A 1 97 ? 2.565 4.297 -0.848 1.00 96.38 97 CYS A O 1
ATOM 789 N N . SER A 1 98 ? 3.374 4.414 -2.950 1.00 96.62 98 SER A N 1
ATOM 790 C CA . SER A 1 98 ? 4.639 5.079 -2.649 1.00 96.62 98 SER A CA 1
ATOM 791 C C . SER A 1 98 ? 4.633 6.447 -3.309 1.00 96.62 98 SER A C 1
ATOM 793 O O . SER A 1 98 ? 4.601 6.558 -4.535 1.00 96.62 98 SER A O 1
ATOM 795 N N . ARG A 1 99 ? 4.646 7.491 -2.485 1.00 93.50 99 ARG A N 1
ATOM 796 C CA . ARG A 1 99 ? 4.620 8.885 -2.913 1.00 93.50 99 ARG A CA 1
ATOM 797 C C . ARG A 1 99 ? 5.977 9.528 -2.670 1.00 93.50 99 ARG A C 1
ATOM 799 O O . ARG A 1 99 ? 6.509 9.453 -1.568 1.00 93.50 99 ARG A O 1
ATOM 806 N N . PHE A 1 100 ? 6.554 10.150 -3.690 1.00 93.00 100 PHE A N 1
ATOM 807 C CA . PHE A 1 100 ? 7.925 10.662 -3.642 1.00 93.00 100 PHE A CA 1
ATOM 808 C C . PHE A 1 100 ? 8.136 11.825 -4.610 1.00 93.00 100 PHE A C 1
ATOM 810 O O . PHE A 1 100 ? 7.384 12.013 -5.563 1.00 93.00 100 PHE A O 1
ATOM 817 N N . PHE A 1 101 ? 9.192 12.607 -4.388 1.00 89.88 101 PHE A N 1
ATOM 818 C CA . PHE A 1 101 ? 9.606 13.646 -5.326 1.00 89.88 101 PHE A CA 1
ATOM 819 C C . PHE A 1 101 ? 10.655 13.108 -6.300 1.00 89.88 101 PHE A C 1
ATOM 821 O O . PHE A 1 101 ? 11.700 12.614 -5.889 1.00 89.88 101 PHE A O 1
ATOM 828 N N . HIS A 1 102 ? 10.411 13.272 -7.598 1.00 89.75 102 HIS A N 1
ATOM 829 C CA . HIS A 1 102 ? 11.371 12.990 -8.662 1.00 89.75 102 HIS A CA 1
ATOM 830 C C . HIS A 1 102 ? 11.405 14.184 -9.616 1.00 89.75 102 HIS A C 1
ATOM 832 O O . HIS A 1 102 ? 10.359 14.672 -10.040 1.00 89.75 102 HIS A O 1
ATOM 838 N N . LYS A 1 103 ? 12.602 14.711 -9.913 1.00 88.56 103 LYS A N 1
ATOM 839 C CA . LYS A 1 103 ? 12.785 15.937 -10.721 1.00 88.56 103 LYS A CA 1
ATOM 840 C C . LYS A 1 103 ? 11.945 17.130 -10.217 1.00 88.56 103 LYS A C 1
ATOM 842 O O . LYS A 1 103 ? 11.436 17.913 -11.009 1.00 88.56 103 LYS A O 1
ATOM 847 N N . ARG A 1 104 ? 11.804 17.270 -8.886 1.00 84.00 104 ARG A N 1
ATOM 848 C CA . ARG A 1 104 ? 10.958 18.275 -8.190 1.00 84.00 104 ARG A CA 1
ATOM 849 C C . ARG A 1 104 ? 9.451 18.163 -8.457 1.00 84.00 104 ARG A C 1
ATOM 851 O O . ARG A 1 104 ? 8.695 19.020 -8.014 1.00 84.00 104 ARG A O 1
ATOM 858 N N . ILE A 1 105 ? 9.016 17.104 -9.126 1.00 86.06 105 ILE A N 1
ATOM 859 C CA . ILE A 1 105 ? 7.610 16.790 -9.346 1.00 86.06 105 ILE A CA 1
ATOM 860 C C . ILE A 1 105 ? 7.214 15.731 -8.318 1.00 86.06 105 ILE A C 1
ATOM 862 O O . ILE A 1 105 ? 7.988 14.818 -8.021 1.00 86.06 105 ILE A O 1
ATOM 866 N N . LEU A 1 106 ? 6.026 15.865 -7.739 1.00 88.50 106 LEU A N 1
ATOM 867 C CA . LEU A 1 106 ? 5.463 14.838 -6.874 1.00 88.50 106 LEU A CA 1
ATOM 868 C C . LEU A 1 106 ? 4.959 13.679 -7.736 1.00 88.50 106 LEU A C 1
ATOM 870 O O . LEU A 1 106 ? 4.247 13.892 -8.709 1.00 88.50 106 LEU A O 1
ATOM 874 N N . ASN A 1 107 ? 5.337 12.462 -7.383 1.00 92.62 107 ASN A N 1
ATOM 875 C CA . ASN A 1 107 ? 4.992 11.241 -8.094 1.00 92.62 107 ASN A CA 1
ATOM 876 C C . ASN A 1 107 ? 4.335 10.270 -7.115 1.00 92.62 107 ASN A C 1
ATOM 878 O O . ASN A 1 107 ? 4.671 10.265 -5.928 1.00 92.62 107 ASN A O 1
ATOM 882 N N . ALA A 1 108 ? 3.441 9.429 -7.622 1.00 95.00 108 ALA A N 1
ATOM 883 C CA . ALA A 1 108 ? 2.912 8.284 -6.900 1.00 95.00 108 ALA A CA 1
ATOM 884 C C . ALA A 1 108 ? 3.049 7.022 -7.755 1.00 95.00 108 ALA A C 1
ATOM 886 O O . ALA A 1 108 ? 2.602 6.994 -8.901 1.00 95.00 108 ALA A O 1
ATOM 887 N N . LEU A 1 109 ? 3.649 5.978 -7.191 1.00 97.44 109 LEU A N 1
ATOM 888 C CA . LEU A 1 109 ? 3.532 4.614 -7.694 1.00 97.44 109 LEU A CA 1
ATOM 889 C C . LEU A 1 109 ? 2.495 3.889 -6.845 1.00 97.44 109 LEU A C 1
ATOM 891 O O . LEU A 1 109 ? 2.614 3.882 -5.620 1.00 97.44 109 LEU A O 1
ATOM 895 N N . CYS A 1 110 ? 1.493 3.284 -7.478 1.00 97.44 110 CYS A N 1
ATOM 896 C CA . CYS A 1 110 ? 0.434 2.581 -6.770 1.00 97.44 110 CYS A CA 1
ATOM 897 C C . CYS A 1 110 ? 0.186 1.185 -7.338 1.00 97.44 110 CYS A C 1
ATOM 899 O O . CYS A 1 110 ? -0.095 1.046 -8.525 1.00 97.44 110 CYS A O 1
ATOM 901 N N . ILE A 1 111 ? 0.278 0.165 -6.482 1.00 98.06 111 ILE A N 1
ATOM 902 C CA . ILE A 1 111 ? -0.116 -1.217 -6.785 1.00 98.06 111 ILE A CA 1
ATOM 903 C C . ILE A 1 111 ? -1.523 -1.455 -6.241 1.00 98.06 111 ILE A C 1
ATOM 905 O O . ILE A 1 111 ? -1.776 -1.189 -5.065 1.00 98.06 111 ILE A O 1
ATOM 909 N N . VAL A 1 112 ? -2.404 -2.022 -7.066 1.00 96.56 112 VAL A N 1
ATOM 910 C CA . VAL A 1 112 ? -3.742 -2.471 -6.664 1.00 96.56 112 VAL A CA 1
ATOM 911 C C . VAL A 1 112 ? -3.817 -3.993 -6.699 1.00 96.56 112 VAL A C 1
ATOM 913 O O . VAL A 1 112 ? -3.381 -4.639 -7.653 1.00 96.56 112 VAL A O 1
ATOM 916 N N . SER A 1 113 ? -4.345 -4.582 -5.628 1.00 95.75 113 SER A N 1
ATOM 917 C CA . SER A 1 113 ? -4.426 -6.033 -5.464 1.00 95.75 113 SER A CA 1
ATOM 918 C C . SER A 1 113 ? -5.623 -6.448 -4.603 1.00 95.75 113 SER A C 1
ATOM 920 O O . SER A 1 113 ? -5.971 -5.730 -3.663 1.00 95.75 113 SER A O 1
ATOM 922 N N . PRO A 1 114 ? -6.224 -7.631 -4.827 1.00 93.75 114 PRO A N 1
ATOM 923 C CA . PRO A 1 114 ? -7.243 -8.181 -3.938 1.00 93.75 114 PRO A CA 1
ATOM 924 C C . PRO A 1 114 ? -6.621 -8.832 -2.689 1.00 93.75 114 PRO A C 1
ATOM 926 O O . PRO A 1 114 ? -7.333 -9.250 -1.777 1.00 93.75 114 PRO A O 1
ATOM 929 N N . PHE A 1 115 ? -5.289 -8.941 -2.622 1.00 92.31 115 PHE A N 1
ATOM 930 C CA . PHE A 1 115 ? -4.572 -9.594 -1.530 1.00 92.31 115 PHE A CA 1
ATOM 931 C C . PHE A 1 115 ? -3.905 -8.569 -0.609 1.00 92.31 115 PHE A C 1
ATOM 933 O O . PHE A 1 115 ? -3.132 -7.740 -1.068 1.00 92.31 115 PHE A O 1
ATOM 940 N N . ASP A 1 116 ? -4.114 -8.673 0.708 1.00 90.31 116 ASP A N 1
ATOM 941 C CA . ASP A 1 116 ? -3.521 -7.722 1.670 1.00 90.31 116 ASP A CA 1
ATOM 942 C C . ASP A 1 116 ? -2.027 -8.002 2.014 1.00 90.31 116 ASP A C 1
ATOM 944 O O . ASP A 1 116 ? -1.706 -8.415 3.134 1.00 90.31 116 ASP A O 1
ATOM 948 N N . MET A 1 117 ? -1.112 -7.905 1.047 1.00 91.31 117 MET A N 1
ATOM 949 C CA . MET A 1 117 ? 0.302 -8.304 1.195 1.00 91.31 117 MET A CA 1
ATOM 950 C C . MET A 1 117 ? 1.251 -7.105 1.352 1.00 91.31 117 MET A C 1
ATOM 952 O O . MET A 1 117 ? 2.125 -6.892 0.513 1.00 91.31 117 MET A O 1
ATOM 956 N N . ILE A 1 118 ? 1.088 -6.329 2.430 1.00 89.88 118 ILE A N 1
ATOM 957 C CA . ILE A 1 118 ? 1.800 -5.051 2.621 1.00 89.88 118 ILE A CA 1
ATOM 958 C C . ILE A 1 118 ? 3.324 -5.142 2.452 1.00 89.88 118 ILE A C 1
ATOM 960 O O . ILE A 1 118 ? 3.869 -4.393 1.655 1.00 89.88 118 ILE A O 1
ATOM 964 N N . GLU A 1 119 ? 4.004 -6.098 3.090 1.00 90.62 119 GLU A N 1
ATOM 965 C CA . GLU A 1 119 ? 5.466 -6.250 2.983 1.00 90.62 119 GLU A CA 1
ATOM 966 C C . GLU A 1 119 ? 5.939 -6.503 1.553 1.00 90.62 119 GLU A C 1
ATOM 968 O O . GLU A 1 119 ? 6.956 -5.965 1.124 1.00 90.62 119 GLU A O 1
ATOM 973 N N . ILE A 1 120 ? 5.201 -7.325 0.803 1.00 95.06 120 ILE A N 1
ATOM 974 C CA . ILE A 1 120 ? 5.546 -7.638 -0.583 1.00 95.06 120 ILE A CA 1
ATOM 975 C C . ILE A 1 120 ? 5.405 -6.376 -1.429 1.00 95.06 120 ILE A C 1
ATOM 977 O O . ILE A 1 120 ? 6.328 -6.023 -2.158 1.00 95.06 120 ILE A O 1
ATOM 981 N N . TYR A 1 121 ? 4.273 -5.680 -1.320 1.00 97.00 121 TYR A N 1
ATOM 982 C CA . TYR A 1 121 ? 4.005 -4.518 -2.162 1.00 97.00 121 TYR A CA 1
ATOM 983 C C . TYR A 1 121 ? 4.831 -3.295 -1.776 1.00 97.00 121 TYR A C 1
ATOM 985 O O . TYR A 1 121 ? 5.332 -2.622 -2.671 1.00 97.00 121 TYR A O 1
ATOM 993 N N . GLU A 1 122 ? 5.060 -3.039 -0.487 1.00 94.81 122 GLU A N 1
ATOM 994 C CA . GLU A 1 122 ? 5.980 -1.988 -0.041 1.00 94.81 122 GLU A CA 1
ATOM 995 C C . GLU A 1 122 ? 7.405 -2.266 -0.515 1.00 94.81 122 GLU A C 1
ATOM 997 O O . GLU A 1 122 ? 8.064 -1.351 -1.002 1.00 94.81 122 GLU A O 1
ATOM 1002 N N . LYS A 1 123 ? 7.871 -3.521 -0.466 1.00 96.81 123 LYS A N 1
ATOM 1003 C CA . LYS A 1 123 ? 9.201 -3.874 -0.971 1.00 96.81 123 LYS A CA 1
ATOM 1004 C C . LYS A 1 123 ? 9.326 -3.626 -2.476 1.00 96.81 123 LYS A C 1
ATOM 1006 O O . LYS A 1 123 ? 10.310 -3.030 -2.909 1.00 96.81 123 LYS A O 1
ATOM 1011 N N . ILE A 1 124 ? 8.328 -4.039 -3.263 1.00 98.19 124 ILE A N 1
ATOM 1012 C CA . ILE A 1 124 ? 8.295 -3.809 -4.719 1.00 98.19 124 ILE A CA 1
ATOM 1013 C C . ILE A 1 124 ? 8.294 -2.312 -5.019 1.00 98.19 124 ILE A C 1
ATOM 1015 O O . ILE A 1 124 ? 9.102 -1.838 -5.818 1.00 98.19 124 ILE A O 1
ATOM 1019 N N . LEU A 1 125 ? 7.417 -1.560 -4.352 1.00 98.12 125 LEU A N 1
ATOM 1020 C CA . LEU A 1 125 ? 7.317 -0.117 -4.524 1.00 98.12 125 LEU A CA 1
ATOM 1021 C C . LEU A 1 125 ? 8.596 0.601 -4.084 1.00 98.12 125 LEU A C 1
ATOM 1023 O O . LEU A 1 125 ? 9.009 1.526 -4.770 1.00 98.12 125 LEU A O 1
ATOM 1027 N N . SER A 1 126 ? 9.257 0.166 -3.007 1.00 97.19 126 SER A N 1
ATOM 1028 C CA . SER A 1 126 ? 10.536 0.739 -2.566 1.00 97.19 126 SER A CA 1
ATOM 1029 C C . SER A 1 126 ? 11.603 0.595 -3.628 1.00 97.19 126 SER A C 1
ATOM 1031 O O . SER A 1 126 ? 12.222 1.583 -4.011 1.00 97.19 126 SER A O 1
ATOM 1033 N N . THR A 1 127 ? 11.753 -0.610 -4.176 1.00 98.06 127 THR A N 1
ATOM 1034 C CA . THR A 1 127 ? 12.711 -0.874 -5.250 1.00 98.06 127 THR A CA 1
ATOM 1035 C C . THR A 1 127 ? 12.410 -0.038 -6.496 1.00 98.06 127 THR A C 1
ATOM 1037 O O . THR A 1 127 ? 13.314 0.578 -7.061 1.00 98.06 127 THR A O 1
ATOM 1040 N N . ALA A 1 128 ? 11.143 0.043 -6.912 1.00 98.25 128 ALA A N 1
ATOM 1041 C CA . ALA A 1 128 ? 10.754 0.870 -8.051 1.00 98.25 128 ALA A CA 1
ATOM 1042 C C . ALA A 1 128 ? 11.031 2.362 -7.789 1.00 98.25 128 ALA A C 1
ATOM 1044 O O . ALA A 1 128 ? 11.620 3.039 -8.631 1.00 98.25 128 ALA A O 1
ATOM 1045 N N . THR A 1 129 ? 10.680 2.875 -6.609 1.00 97.44 129 THR A N 1
ATOM 1046 C CA . THR A 1 129 ? 10.936 4.270 -6.234 1.00 97.44 129 THR A CA 1
ATOM 1047 C C . THR A 1 129 ? 12.434 4.578 -6.166 1.00 97.44 129 THR A C 1
ATOM 1049 O O . THR A 1 129 ? 12.860 5.624 -6.650 1.00 97.44 129 THR A O 1
ATOM 1052 N N . GLU A 1 130 ? 13.267 3.675 -5.647 1.00 96.81 130 GLU A N 1
ATOM 1053 C CA . GLU A 1 130 ? 14.730 3.824 -5.642 1.00 96.81 130 GLU A CA 1
ATOM 1054 C C . GLU A 1 130 ? 15.305 3.951 -7.062 1.00 96.81 130 GLU A C 1
ATOM 1056 O O . GLU A 1 130 ? 16.178 4.792 -7.304 1.00 96.81 130 GLU A O 1
ATOM 1061 N N . LEU A 1 131 ? 14.780 3.188 -8.027 1.00 97.75 131 LEU A N 1
ATOM 1062 C CA . LEU A 1 131 ? 15.147 3.319 -9.441 1.00 97.75 131 LEU A CA 1
ATOM 1063 C C . LEU A 1 131 ? 14.737 4.689 -10.008 1.00 97.75 131 LEU A C 1
ATOM 1065 O O . LEU A 1 131 ? 15.544 5.338 -10.678 1.00 97.75 131 LEU A O 1
ATOM 1069 N N . PHE A 1 132 ? 13.540 5.189 -9.683 1.00 95.75 132 PHE A N 1
ATOM 1070 C CA . PHE A 1 132 ? 13.136 6.557 -10.038 1.00 95.75 132 PHE A CA 1
ATOM 1071 C C . PHE A 1 132 ? 14.092 7.604 -9.450 1.00 95.75 132 PHE A C 1
ATOM 1073 O O . PHE A 1 132 ? 14.568 8.487 -10.166 1.00 95.75 132 PHE A O 1
ATOM 1080 N N . LEU A 1 133 ? 14.407 7.512 -8.157 1.00 94.81 133 LEU A N 1
ATOM 1081 C CA . LEU A 1 133 ? 15.313 8.444 -7.476 1.00 94.81 133 LEU A CA 1
ATOM 1082 C C . LEU A 1 133 ? 16.744 8.374 -8.030 1.00 94.81 133 LEU A C 1
ATOM 1084 O O . LEU A 1 133 ? 17.441 9.387 -8.055 1.00 94.81 133 LEU A O 1
ATOM 1088 N N . SER A 1 134 ? 17.138 7.220 -8.568 1.00 96.31 134 SER A N 1
ATOM 1089 C CA . SER A 1 134 ? 18.408 7.000 -9.270 1.00 96.31 134 SER A CA 1
ATOM 1090 C C . SER A 1 134 ? 18.380 7.415 -10.750 1.00 96.31 134 SER A C 1
ATOM 1092 O O . SER A 1 134 ? 19.297 7.077 -11.494 1.00 96.31 134 SER A O 1
ATOM 1094 N N . TYR A 1 135 ? 17.347 8.143 -11.196 1.00 95.50 135 TYR A N 1
ATOM 1095 C CA . TYR A 1 135 ? 17.151 8.591 -12.586 1.00 95.50 135 TYR A CA 1
ATOM 1096 C C . TYR A 1 135 ? 17.009 7.458 -13.617 1.00 95.50 135 TYR A C 1
ATOM 1098 O O . TYR A 1 135 ? 17.216 7.663 -14.812 1.00 95.50 135 TYR A O 1
ATOM 1106 N N . LYS A 1 136 ? 16.579 6.278 -13.169 1.00 96.81 136 LYS A N 1
ATOM 1107 C CA . LYS A 1 136 ? 16.390 5.063 -13.969 1.00 96.81 136 LYS A CA 1
ATOM 1108 C C . LYS A 1 136 ? 14.902 4.723 -14.118 1.00 96.81 136 LYS A C 1
ATOM 1110 O O . LYS A 1 136 ? 14.460 3.614 -13.844 1.00 96.81 136 LYS A O 1
ATOM 1115 N N . GLU A 1 137 ? 14.106 5.697 -14.557 1.00 96.19 137 GLU A N 1
ATOM 1116 C CA . GLU A 1 137 ? 12.644 5.565 -14.682 1.00 96.19 137 GLU A CA 1
ATOM 1117 C C . GLU A 1 137 ? 12.217 4.409 -15.606 1.00 96.19 137 GLU A C 1
ATOM 1119 O O . GLU A 1 137 ? 11.305 3.657 -15.273 1.00 96.19 137 GLU A O 1
ATOM 1124 N N . ASN A 1 138 ? 12.891 4.228 -16.746 1.00 97.50 138 ASN A N 1
ATOM 1125 C CA . ASN A 1 138 ? 12.568 3.138 -17.673 1.00 97.50 138 ASN A CA 1
ATOM 1126 C C . ASN A 1 138 ? 12.856 1.765 -17.054 1.00 97.50 138 ASN A C 1
ATOM 1128 O O . ASN A 1 138 ? 12.039 0.862 -17.177 1.00 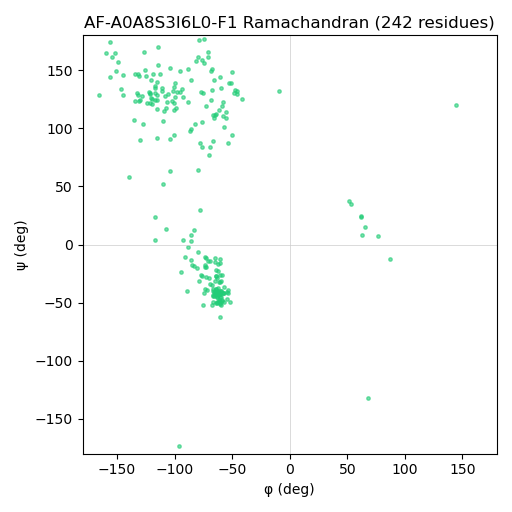97.50 138 ASN A O 1
ATOM 1132 N N . GLU A 1 139 ? 13.970 1.631 -16.329 1.00 98.31 139 GLU A N 1
ATOM 1133 C CA . GLU A 1 139 ? 14.300 0.415 -15.577 1.00 98.31 139 GLU A CA 1
ATOM 1134 C C . GLU A 1 139 ? 13.254 0.135 -14.486 1.00 98.31 139 GLU A C 1
ATOM 1136 O O . GLU A 1 139 ? 12.881 -1.016 -14.287 1.00 98.31 139 GLU A O 1
ATOM 1141 N N . ALA A 1 140 ? 12.723 1.167 -13.819 1.00 98.12 140 ALA A N 1
ATOM 1142 C CA . ALA A 1 140 ? 11.638 1.006 -12.850 1.00 98.12 140 ALA A CA 1
ATOM 1143 C C . ALA A 1 140 ? 10.359 0.458 -13.501 1.00 98.12 140 ALA A C 1
ATOM 1145 O O . ALA A 1 140 ? 9.731 -0.450 -12.956 1.00 98.12 140 ALA A O 1
ATOM 1146 N N . LYS A 1 141 ? 9.987 0.979 -14.679 1.00 97.94 141 LYS A N 1
ATOM 1147 C CA . LYS A 1 141 ? 8.827 0.499 -15.448 1.00 97.94 141 LYS A CA 1
ATOM 1148 C C . LYS A 1 141 ? 9.034 -0.950 -15.888 1.00 97.94 141 LYS A C 1
ATOM 1150 O O . LYS A 1 141 ? 8.197 -1.789 -15.578 1.00 97.94 141 LYS A O 1
ATOM 1155 N N . THR A 1 142 ? 10.188 -1.273 -16.476 1.00 98.31 142 THR A N 1
ATOM 1156 C CA . THR A 1 142 ? 10.545 -2.651 -16.855 1.00 98.31 142 THR A CA 1
ATOM 1157 C C . THR A 1 142 ? 10.532 -3.603 -15.657 1.00 98.31 142 THR A C 1
ATOM 1159 O O . THR A 1 142 ? 10.008 -4.706 -15.761 1.00 98.31 142 THR A O 1
ATOM 1162 N N . PHE A 1 143 ? 11.041 -3.184 -14.495 1.00 98.50 143 PHE A N 1
ATOM 1163 C CA . PHE A 1 143 ? 10.993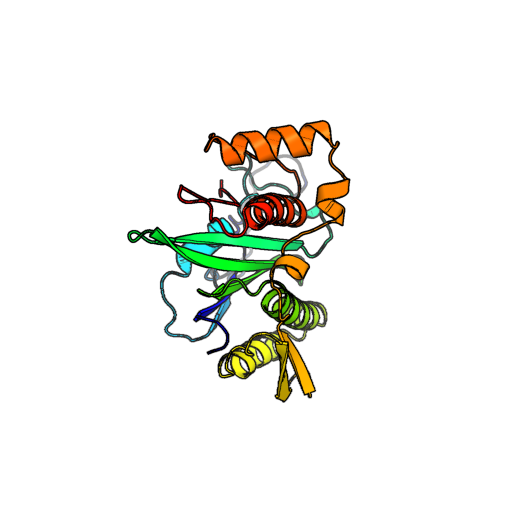 -3.987 -13.270 1.00 98.50 143 PHE A CA 1
ATOM 1164 C C . PHE A 1 143 ? 9.552 -4.324 -12.859 1.00 98.50 143 PHE A C 1
ATOM 1166 O O . PHE A 1 143 ? 9.251 -5.473 -12.529 1.00 98.50 143 PHE A O 1
ATOM 1173 N N . LEU A 1 144 ? 8.652 -3.336 -12.897 1.00 98.31 144 LEU A N 1
ATOM 1174 C CA . LEU A 1 144 ? 7.239 -3.529 -12.569 1.00 98.31 144 LEU A CA 1
ATOM 1175 C C . LEU A 1 144 ? 6.541 -4.470 -13.566 1.00 98.31 144 LEU A C 1
ATOM 1177 O O . LEU A 1 144 ? 5.777 -5.337 -13.142 1.00 98.31 144 LEU A O 1
ATOM 1181 N N . GLU A 1 145 ? 6.840 -4.349 -14.859 1.00 97.88 145 GLU A N 1
ATOM 1182 C CA . GLU A 1 145 ? 6.325 -5.242 -15.907 1.00 97.88 145 GLU A CA 1
ATOM 1183 C C . GLU A 1 145 ? 6.805 -6.691 -15.717 1.00 97.88 145 GLU A C 1
ATOM 1185 O O . GLU A 1 145 ? 5.999 -7.621 -15.683 1.00 97.88 145 GLU A O 1
ATOM 1190 N N . GLU A 1 146 ? 8.110 -6.903 -15.526 1.00 97.56 146 GLU A N 1
ATOM 1191 C CA . GLU A 1 146 ? 8.693 -8.242 -15.372 1.00 97.56 146 GLU A CA 1
ATOM 1192 C C . GLU A 1 146 ? 8.177 -8.953 -14.110 1.00 97.56 146 GLU A C 1
ATOM 1194 O O . GLU A 1 146 ? 7.870 -10.152 -14.129 1.00 97.56 146 GLU A O 1
ATOM 1199 N N . ILE A 1 147 ? 8.039 -8.226 -12.995 1.00 97.31 147 ILE A N 1
ATOM 1200 C CA . ILE A 1 147 ? 7.614 -8.833 -11.731 1.00 97.31 147 ILE A CA 1
ATOM 1201 C C . ILE A 1 147 ? 6.124 -9.216 -11.735 1.00 97.31 147 ILE A C 1
ATOM 1203 O O . ILE A 1 147 ? 5.741 -10.184 -11.075 1.00 97.31 147 ILE A O 1
ATOM 1207 N N . TYR A 1 148 ? 5.289 -8.519 -12.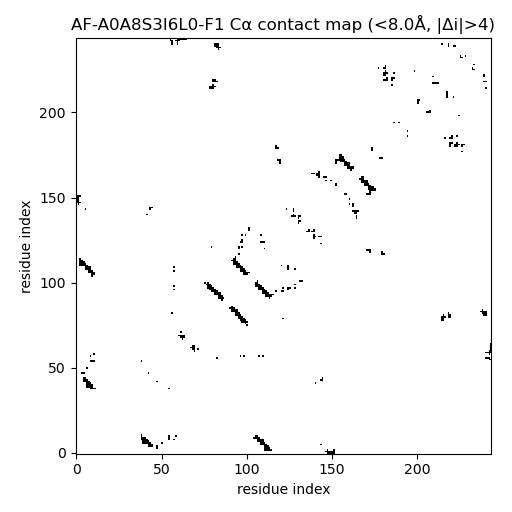515 1.00 97.25 148 TYR A N 1
ATOM 1208 C CA . TYR A 1 148 ? 3.839 -8.737 -12.599 1.00 97.25 148 TYR A CA 1
ATOM 1209 C C . TYR A 1 148 ? 3.450 -10.185 -12.927 1.00 97.25 148 TYR A C 1
ATOM 1211 O O . TYR A 1 148 ? 2.509 -10.742 -12.346 1.00 97.25 148 TYR A O 1
ATOM 1219 N N . HIS A 1 149 ? 4.189 -10.810 -13.848 1.00 95.69 149 HIS A N 1
ATOM 1220 C CA . HIS A 1 149 ? 3.889 -12.149 -14.361 1.00 95.69 149 HIS A CA 1
ATOM 1221 C C . HIS A 1 149 ? 4.099 -13.269 -13.335 1.00 95.69 149 HIS A C 1
ATOM 1223 O O . HIS A 1 149 ? 3.609 -14.386 -13.526 1.00 95.69 149 HIS A O 1
ATOM 1229 N N . HIS A 1 150 ? 4.782 -12.985 -12.229 1.00 95.81 150 HIS A N 1
ATOM 1230 C CA . HIS A 1 150 ? 5.033 -13.962 -11.181 1.00 95.81 150 HIS A CA 1
ATOM 1231 C C . HIS A 1 150 ? 3.780 -14.191 -10.326 1.00 95.81 150 HIS A C 1
ATOM 1233 O O . HIS A 1 150 ? 2.844 -13.390 -10.296 1.00 95.81 150 HIS A O 1
ATOM 1239 N N . ARG A 1 151 ? 3.718 -15.335 -9.640 1.00 93.06 151 ARG A N 1
ATOM 1240 C CA . ARG A 1 151 ? 2.637 -15.627 -8.689 1.00 93.06 151 ARG A CA 1
ATOM 1241 C C . ARG A 1 151 ? 3.003 -15.099 -7.311 1.00 93.06 151 ARG A C 1
ATOM 1243 O O . ARG A 1 151 ? 4.177 -15.062 -6.956 1.00 93.06 151 ARG A O 1
ATOM 1250 N N . LEU A 1 152 ? 1.989 -14.744 -6.525 1.00 91.94 152 LEU A N 1
ATOM 1251 C CA . LEU A 1 152 ? 2.196 -14.475 -5.108 1.00 91.94 152 LEU A CA 1
ATOM 1252 C C . LEU A 1 152 ? 2.768 -15.718 -4.405 1.00 91.94 152 LEU A C 1
ATOM 1254 O O . LEU A 1 152 ? 2.262 -16.819 -4.642 1.00 91.94 152 LEU A O 1
ATOM 1258 N N . PRO A 1 153 ? 3.795 -15.556 -3.551 1.00 93.00 153 PRO A N 1
ATOM 1259 C CA . PRO A 1 153 ? 4.287 -16.636 -2.702 1.00 93.00 153 PRO A CA 1
ATOM 1260 C C . PRO A 1 153 ? 3.181 -17.130 -1.760 1.00 93.00 153 PRO A C 1
ATOM 1262 O O . PRO A 1 153 ? 2.374 -16.333 -1.269 1.00 93.00 153 PRO A O 1
ATOM 1265 N N . ASN A 1 154 ? 3.150 -18.437 -1.477 1.00 91.44 154 ASN A N 1
ATOM 1266 C CA . ASN A 1 154 ? 2.268 -18.952 -0.431 1.00 91.44 154 ASN A CA 1
ATOM 1267 C C . ASN A 1 154 ? 2.780 -18.523 0.948 1.00 91.44 154 ASN A C 1
ATOM 1269 O O . ASN A 1 154 ? 3.919 -18.093 1.111 1.00 91.44 154 ASN A O 1
ATOM 1273 N N . ARG A 1 155 ? 1.935 -18.663 1.970 1.00 89.69 155 ARG A N 1
ATOM 1274 C CA . ARG A 1 155 ? 2.286 -18.309 3.351 1.00 89.69 155 ARG A CA 1
ATOM 1275 C C . ARG A 1 155 ? 3.517 -19.088 3.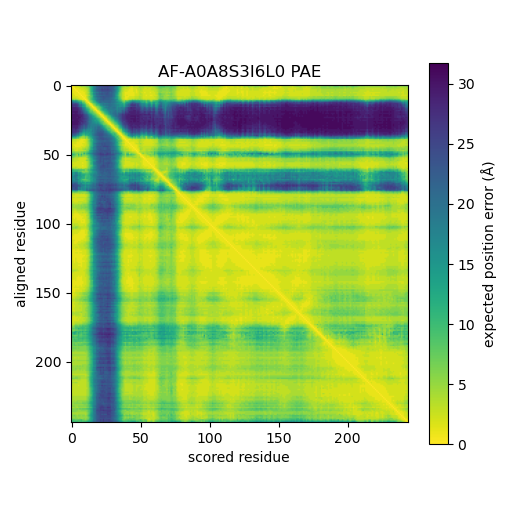820 1.00 89.69 155 ARG A C 1
ATOM 1277 O O . ARG A 1 155 ? 3.484 -20.313 3.849 1.00 89.69 155 ARG A O 1
ATOM 1284 N N . GLY A 1 156 ? 4.555 -18.372 4.243 1.00 90.19 156 GLY A N 1
ATOM 1285 C CA . GLY A 1 156 ? 5.830 -18.947 4.675 1.00 90.19 156 GLY A CA 1
ATOM 1286 C C . GLY A 1 156 ? 6.839 -19.186 3.547 1.00 90.19 156 GLY A C 1
ATOM 1287 O O . GLY A 1 156 ? 8.012 -19.408 3.844 1.00 90.19 156 GLY A O 1
ATOM 1288 N N . ASP A 1 157 ? 6.424 -19.102 2.280 1.00 93.56 157 ASP A N 1
ATOM 1289 C CA . ASP A 1 157 ? 7.304 -19.353 1.141 1.00 93.56 157 ASP A CA 1
ATOM 1290 C C . ASP A 1 157 ? 8.164 -18.131 0.801 1.00 93.56 157 ASP A C 1
ATOM 1292 O O . ASP A 1 157 ? 7.836 -16.974 1.087 1.00 93.56 157 ASP A O 1
ATOM 1296 N N . THR A 1 158 ? 9.276 -18.407 0.125 1.00 95.06 158 THR A N 1
ATOM 1297 C CA . THR A 1 158 ? 10.134 -17.405 -0.506 1.00 95.06 158 THR A CA 1
ATOM 1298 C C . THR A 1 158 ? 10.251 -17.723 -1.987 1.00 95.06 158 THR A C 1
ATOM 1300 O O . THR A 1 158 ? 10.531 -18.861 -2.356 1.00 95.06 158 THR A O 1
ATOM 1303 N N . ILE A 1 159 ? 10.046 -16.719 -2.835 1.00 95.69 159 ILE A N 1
ATOM 1304 C CA . ILE A 1 159 ? 10.275 -16.817 -4.274 1.00 95.69 159 ILE A CA 1
ATOM 1305 C C . ILE A 1 159 ? 11.440 -15.925 -4.682 1.00 95.69 159 ILE A C 1
ATOM 1307 O O . ILE A 1 159 ? 11.657 -14.846 -4.122 1.00 95.69 159 ILE A O 1
ATOM 1311 N N . HIS A 1 160 ? 12.166 -16.384 -5.692 1.00 96.50 160 HIS A N 1
ATOM 1312 C CA . HIS A 1 160 ? 13.262 -15.661 -6.309 1.00 96.50 160 HIS A CA 1
ATOM 1313 C C . HIS A 1 160 ? 12.888 -15.340 -7.752 1.00 96.50 160 HIS A C 1
ATOM 1315 O O . HIS A 1 160 ? 12.462 -16.218 -8.499 1.00 96.50 160 HIS A O 1
ATOM 1321 N N . ILE A 1 161 ? 13.024 -14.075 -8.119 1.00 96.50 161 ILE A N 1
ATOM 1322 C CA . ILE A 1 161 ? 12.633 -13.519 -9.405 1.00 96.50 161 ILE A CA 1
ATOM 1323 C C . ILE A 1 161 ? 13.868 -12.867 -10.001 1.00 96.50 161 ILE A C 1
ATOM 1325 O O . ILE A 1 161 ? 14.453 -11.980 -9.387 1.00 96.50 161 ILE A O 1
ATOM 1329 N N . THR A 1 162 ? 14.280 -13.288 -11.188 1.00 96.44 162 THR A N 1
ATOM 1330 C CA . THR A 1 162 ? 15.335 -12.588 -11.919 1.00 96.44 162 THR A CA 1
ATOM 1331 C C . THR A 1 162 ? 14.695 -11.503 -12.766 1.00 96.44 162 THR A C 1
ATOM 1333 O O . THR A 1 162 ? 13.832 -11.792 -13.587 1.00 96.44 162 THR A O 1
ATOM 1336 N N . THR A 1 163 ? 15.124 -10.267 -12.552 1.00 96.69 163 THR A N 1
ATOM 1337 C CA . THR A 1 163 ? 14.696 -9.104 -13.332 1.00 96.69 163 THR A CA 1
ATOM 1338 C C . THR A 1 163 ? 15.905 -8.481 -14.014 1.00 96.69 163 THR A C 1
ATOM 1340 O O . THR A 1 163 ? 17.009 -8.496 -13.460 1.00 96.69 163 THR A O 1
ATOM 1343 N N . SER A 1 164 ? 15.711 -7.923 -15.201 1.00 96.25 164 SER A N 1
ATOM 1344 C CA . SER A 1 164 ? 16.771 -7.242 -15.945 1.00 96.25 164 SER A CA 1
ATOM 1345 C C . SER A 1 164 ? 17.331 -6.030 -15.176 1.00 96.25 164 SER A C 1
ATOM 1347 O O . SER A 1 164 ? 18.552 -5.877 -15.139 1.00 96.25 164 SER A O 1
ATOM 1349 N N . PRO A 1 165 ? 16.500 -5.199 -14.507 1.00 96.19 165 PRO A N 1
ATOM 1350 C CA . PRO A 1 165 ? 16.981 -4.012 -13.794 1.00 96.19 165 PRO A CA 1
ATOM 1351 C C . PRO A 1 165 ? 17.699 -4.276 -12.468 1.00 96.19 165 PRO A C 1
ATOM 1353 O O . PRO A 1 165 ? 18.692 -3.615 -12.169 1.00 96.19 165 PRO A O 1
ATOM 1356 N N . VAL A 1 166 ? 17.192 -5.206 -11.645 1.00 94.81 166 VAL A N 1
ATOM 1357 C CA . VAL A 1 166 ? 17.686 -5.405 -10.264 1.00 94.81 166 VAL A CA 1
ATOM 1358 C C . VAL A 1 166 ? 18.315 -6.778 -10.021 1.00 94.81 166 VAL A C 1
ATOM 1360 O O . VAL A 1 166 ? 18.728 -7.083 -8.904 1.00 94.81 166 VAL A O 1
ATOM 1363 N N . GLY A 1 167 ? 18.435 -7.613 -11.056 1.00 96.06 167 GLY A N 1
ATOM 1364 C CA . GLY A 1 167 ? 19.017 -8.946 -10.946 1.00 96.06 167 GLY A CA 1
ATOM 1365 C C . GLY A 1 167 ? 18.133 -9.883 -10.123 1.00 96.06 167 GLY A C 1
ATOM 1366 O O . GLY A 1 167 ? 16.930 -9.985 -10.367 1.00 96.06 167 GLY A O 1
ATOM 1367 N N . LEU A 1 168 ? 18.729 -10.601 -9.164 1.00 96.75 168 LEU A N 1
ATOM 1368 C CA . LEU A 1 168 ? 18.011 -11.547 -8.308 1.00 96.75 168 LEU A CA 1
ATOM 1369 C C . LEU A 1 168 ? 17.208 -10.816 -7.224 1.00 96.75 168 LEU A C 1
ATOM 1371 O O . LEU A 1 168 ? 17.742 -10.370 -6.210 1.00 96.75 168 LEU A O 1
ATOM 1375 N N . TYR A 1 169 ? 15.899 -10.771 -7.409 1.00 97.50 169 TYR A N 1
ATOM 1376 C CA . TYR A 1 169 ? 14.942 -10.189 -6.489 1.00 97.50 169 TYR A CA 1
ATOM 1377 C C . TYR A 1 169 ? 14.253 -11.270 -5.654 1.00 97.50 169 TYR A C 1
ATOM 1379 O O . TYR A 1 169 ? 13.849 -12.306 -6.169 1.00 97.50 169 TYR A O 1
ATOM 1387 N N . THR A 1 170 ? 14.112 -11.057 -4.347 1.00 96.94 170 THR A N 1
ATOM 1388 C CA . THR A 1 170 ? 13.558 -12.075 -3.437 1.00 96.94 170 THR A CA 1
ATOM 1389 C C . THR A 1 170 ? 12.312 -11.554 -2.745 1.00 96.94 170 THR A C 1
ATOM 1391 O O . THR A 1 170 ? 12.369 -10.519 -2.082 1.00 96.94 170 THR A O 1
ATOM 1394 N N . LEU A 1 171 ? 11.205 -12.284 -2.835 1.00 96.12 171 LEU A N 1
ATOM 1395 C CA . LEU A 1 171 ? 9.964 -11.982 -2.126 1.00 96.12 171 LEU A CA 1
ATOM 1396 C C . LEU A 1 171 ? 9.667 -13.098 -1.132 1.00 96.12 171 LEU A C 1
ATOM 1398 O O . LEU A 1 171 ? 9.570 -14.260 -1.514 1.00 96.12 171 LEU A O 1
ATOM 1402 N N . LYS A 1 172 ? 9.510 -12.736 0.139 1.00 92.56 172 LYS A N 1
ATOM 1403 C CA . LYS A 1 172 ? 9.162 -13.653 1.223 1.00 92.56 172 LYS A CA 1
ATOM 1404 C C . LYS A 1 172 ? 7.751 -13.333 1.699 1.00 92.56 172 LYS A C 1
ATOM 1406 O O . LYS A 1 172 ? 7.425 -12.164 1.882 1.00 92.56 172 LYS A O 1
ATOM 1411 N N . CYS A 1 173 ? 6.929 -14.357 1.896 1.00 91.25 173 CYS A N 1
ATOM 1412 C CA . CYS A 1 173 ? 5.628 -14.216 2.535 1.00 91.25 173 CYS A CA 1
ATOM 1413 C C . CYS A 1 173 ? 5.714 -14.703 3.976 1.00 91.25 173 CYS A C 1
ATOM 1415 O O . CYS A 1 173 ? 6.050 -15.862 4.221 1.00 91.25 173 CYS A O 1
ATOM 1417 N N . GLU A 1 174 ? 5.368 -13.855 4.937 1.00 88.12 174 GLU A N 1
ATOM 1418 C CA . GLU A 1 174 ? 5.266 -14.291 6.324 1.00 88.12 174 GLU A CA 1
ATOM 1419 C C . GLU A 1 174 ? 4.134 -15.309 6.516 1.00 88.12 174 GLU A C 1
ATOM 1421 O O . GLU A 1 174 ? 3.055 -15.216 5.922 1.00 88.12 174 GLU A O 1
ATOM 1426 N N . TYR A 1 175 ? 4.385 -16.304 7.371 1.00 82.50 175 TYR A N 1
ATOM 1427 C CA . TYR A 1 175 ? 3.405 -17.352 7.661 1.00 82.50 175 TYR A CA 1
ATOM 1428 C C . TYR A 1 175 ? 2.177 -16.782 8.389 1.00 82.50 175 TYR A C 1
ATOM 1430 O O . TYR A 1 175 ? 1.033 -17.092 8.051 1.00 82.50 175 TYR A O 1
ATOM 1438 N N . ASP A 1 176 ? 2.425 -15.904 9.367 1.00 82.94 176 ASP A N 1
ATOM 1439 C CA . ASP A 1 176 ? 1.402 -15.193 10.130 1.00 82.94 176 ASP A CA 1
ATOM 1440 C C . ASP A 1 176 ? 1.402 -13.706 9.771 1.00 82.94 176 ASP A C 1
ATOM 1442 O O . ASP A 1 176 ? 2.258 -12.937 10.208 1.00 82.94 176 ASP A O 1
ATOM 1446 N N . ARG A 1 177 ? 0.388 -13.295 9.010 1.00 76.00 177 ARG A N 1
ATOM 1447 C CA . ARG A 1 177 ? 0.227 -11.918 8.522 1.00 76.00 177 ARG A CA 1
ATOM 1448 C C . ARG A 1 177 ? 0.070 -10.902 9.651 1.00 76.00 177 ARG A C 1
ATOM 1450 O O . ARG A 1 177 ? 0.360 -9.729 9.450 1.00 76.00 177 ARG A O 1
ATOM 1457 N N . ARG A 1 178 ? -0.359 -11.325 10.845 1.00 79.19 178 ARG A N 1
ATOM 1458 C CA . ARG A 1 178 ? -0.528 -10.421 11.994 1.00 79.19 178 ARG A CA 1
ATOM 1459 C C . ARG A 1 178 ? 0.802 -9.835 12.454 1.00 79.19 178 ARG A C 1
ATOM 1461 O O . ARG A 1 178 ? 0.824 -8.692 12.890 1.00 79.19 178 ARG A O 1
ATOM 1468 N N . LYS A 1 179 ? 1.905 -10.579 12.304 1.00 74.88 179 LYS A N 1
ATOM 1469 C CA . LYS A 1 179 ? 3.255 -10.080 12.622 1.00 74.88 179 LYS A CA 1
ATOM 1470 C C . LYS A 1 179 ? 3.631 -8.853 11.800 1.00 74.88 179 LYS A C 1
ATOM 1472 O O . LYS A 1 179 ? 4.372 -8.009 12.278 1.00 74.88 179 LYS A O 1
ATOM 1477 N N . VAL A 1 180 ? 3.107 -8.793 10.583 1.00 73.88 180 VAL A N 1
ATOM 1478 C CA . VAL A 1 180 ? 3.409 -7.757 9.601 1.00 73.88 180 VAL A CA 1
ATOM 1479 C C . VAL A 1 180 ? 2.469 -6.565 9.746 1.00 73.88 180 VAL A C 1
ATOM 1481 O O . VAL A 1 180 ? 2.871 -5.415 9.617 1.00 73.88 180 VAL A O 1
ATOM 1484 N N . LEU A 1 181 ? 1.189 -6.840 9.997 1.00 76.81 181 LEU A N 1
ATOM 1485 C CA . LEU A 1 181 ? 0.150 -5.813 9.994 1.00 76.81 181 LEU A CA 1
ATOM 1486 C C . LEU A 1 181 ? 0.046 -5.044 11.319 1.00 76.81 181 LEU A C 1
ATOM 1488 O O . LEU A 1 181 ? -0.553 -3.971 11.339 1.00 76.81 181 LEU A O 1
ATOM 1492 N N . ILE A 1 182 ? 0.594 -5.585 12.413 1.00 81.56 182 ILE A N 1
ATOM 1493 C CA . ILE A 1 182 ? 0.633 -4.912 13.715 1.00 81.56 182 ILE A CA 1
ATOM 1494 C C . ILE A 1 182 ? 1.873 -4.016 13.774 1.00 81.56 182 ILE A C 1
ATOM 1496 O O . ILE A 1 182 ? 2.979 -4.464 14.082 1.00 81.56 182 ILE A O 1
ATOM 1500 N N . ASP A 1 183 ? 1.669 -2.723 13.532 1.00 82.19 183 ASP A N 1
ATOM 1501 C CA . ASP A 1 183 ? 2.695 -1.701 13.718 1.00 82.19 183 ASP A CA 1
ATOM 1502 C C . ASP A 1 183 ? 2.826 -1.371 15.209 1.00 82.19 183 ASP A C 1
ATOM 1504 O O . ASP A 1 183 ? 2.181 -0.468 15.750 1.00 82.19 183 ASP A O 1
ATOM 1508 N N . SER A 1 184 ? 3.675 -2.146 15.886 1.00 81.1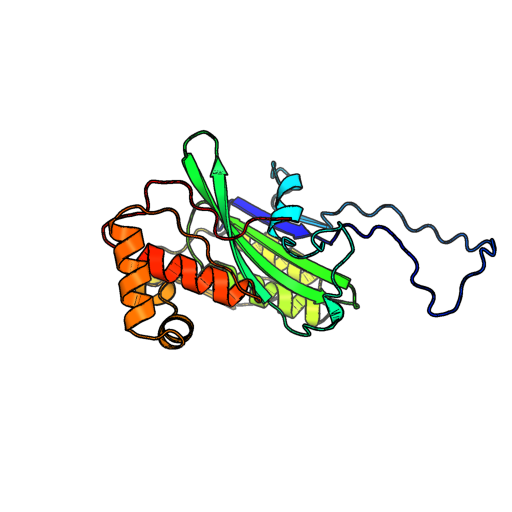2 184 SER A N 1
ATOM 1509 C CA . SER A 1 184 ? 3.930 -1.987 17.320 1.00 81.12 184 SER A CA 1
ATOM 1510 C C . SER A 1 184 ? 4.497 -0.607 17.651 1.00 81.12 184 SER A C 1
ATOM 1512 O O . SER A 1 184 ? 4.199 -0.077 18.713 1.00 81.12 184 SER A O 1
ATOM 1514 N N . ILE A 1 185 ? 5.277 0.001 16.752 1.00 83.38 185 ILE A N 1
ATOM 1515 C CA . ILE A 1 185 ? 5.905 1.304 16.994 1.00 83.38 185 ILE A CA 1
ATOM 1516 C C . ILE A 1 185 ? 4.825 2.381 17.062 1.00 83.38 185 ILE A C 1
ATOM 1518 O O . ILE A 1 185 ? 4.740 3.116 18.045 1.00 83.38 185 ILE A O 1
ATOM 1522 N N . THR A 1 186 ? 3.959 2.441 16.049 1.00 82.44 186 THR A N 1
ATOM 1523 C CA . THR A 1 186 ? 2.881 3.437 16.018 1.00 82.44 186 THR A CA 1
ATOM 1524 C C . THR A 1 186 ? 1.848 3.183 17.119 1.00 82.44 186 THR A C 1
ATOM 1526 O O . THR A 1 186 ? 1.339 4.136 17.706 1.00 82.44 186 THR A O 1
ATOM 1529 N N . LEU A 1 187 ? 1.574 1.918 17.459 1.00 86.38 187 LEU A N 1
ATOM 1530 C CA . LEU A 1 187 ? 0.667 1.569 18.555 1.00 86.38 187 LEU A CA 1
ATOM 1531 C C . LEU A 1 187 ? 1.211 2.014 19.923 1.00 86.38 187 LEU A C 1
ATOM 1533 O O . LEU A 1 187 ? 0.460 2.566 20.722 1.00 86.38 187 LEU A O 1
ATOM 1537 N N . LEU A 1 188 ? 2.509 1.821 20.181 1.00 86.06 188 LEU A N 1
ATOM 1538 C CA . LEU A 1 188 ? 3.162 2.198 21.442 1.00 86.06 188 LEU A CA 1
ATOM 1539 C C . LEU A 1 188 ? 3.312 3.714 21.630 1.00 86.06 188 LEU A C 1
ATOM 1541 O O . LEU A 1 188 ? 3.556 4.164 22.747 1.00 86.06 188 LEU A O 1
ATOM 1545 N N . ASN A 1 189 ? 3.119 4.506 20.572 1.00 88.88 189 ASN A N 1
ATOM 1546 C CA . ASN A 1 189 ? 3.031 5.963 20.683 1.00 88.88 189 ASN A CA 1
ATOM 1547 C C . ASN A 1 189 ? 1.699 6.435 21.302 1.00 88.88 189 ASN A C 1
ATOM 1549 O O . ASN A 1 189 ? 1.566 7.612 21.637 1.00 88.88 189 ASN A O 1
ATOM 1553 N N . LEU A 1 190 ? 0.710 5.547 21.462 1.00 90.38 190 LEU A N 1
ATOM 1554 C CA . LEU A 1 190 ? -0.550 5.838 22.143 1.00 90.38 190 LEU A CA 1
ATOM 1555 C C . LEU A 1 190 ? -0.501 5.406 23.612 1.00 90.38 190 LEU A C 1
ATOM 1557 O O . LEU A 1 190 ? 0.125 4.411 23.972 1.00 90.38 190 LEU A O 1
ATOM 1561 N N . SER A 1 191 ? -1.237 6.113 24.473 1.00 94.06 191 SER A N 1
ATOM 1562 C CA . SER A 1 191 ? -1.431 5.660 25.852 1.00 94.06 191 SER A CA 1
ATOM 1563 C C . SER A 1 191 ? -2.288 4.393 25.904 1.00 94.06 191 SER A C 1
ATOM 1565 O O . SER A 1 191 ? -3.214 4.218 25.107 1.00 94.06 191 SER A O 1
ATOM 1567 N N . THR A 1 192 ? -2.047 3.540 26.902 1.00 94.06 192 THR A N 1
ATOM 1568 C CA . THR A 1 192 ? -2.836 2.318 27.135 1.00 94.06 192 THR A CA 1
ATOM 1569 C C . THR A 1 192 ? -4.335 2.607 27.233 1.00 94.06 192 THR A C 1
ATOM 1571 O O . THR A 1 192 ? -5.147 1.873 26.676 1.00 94.06 192 THR A O 1
ATOM 1574 N N . GLU A 1 193 ? -4.713 3.711 27.884 1.00 95.94 193 GLU A N 1
ATOM 1575 C CA . GLU A 1 193 ? -6.109 4.145 27.985 1.00 95.94 193 GLU A CA 1
ATOM 1576 C C . GLU A 1 193 ? -6.721 4.425 26.604 1.00 95.94 193 GLU A C 1
ATOM 1578 O O . GLU A 1 193 ? -7.844 4.007 26.326 1.00 95.94 193 GLU A O 1
ATOM 1583 N N . THR A 1 194 ? -5.974 5.088 25.718 1.00 95.12 194 THR A N 1
ATOM 1584 C CA . THR A 1 194 ? -6.423 5.386 24.352 1.00 95.12 194 THR A CA 1
ATOM 1585 C C . THR A 1 194 ? -6.592 4.107 23.540 1.00 95.12 194 THR A C 1
ATOM 1587 O O . THR A 1 194 ? -7.617 3.933 22.885 1.00 95.12 194 THR A O 1
ATOM 1590 N N . ILE A 1 195 ? -5.632 3.182 23.631 1.00 94.94 195 ILE A N 1
ATOM 1591 C CA . ILE A 1 195 ? -5.696 1.887 22.940 1.00 94.94 195 ILE A CA 1
ATOM 1592 C C . ILE A 1 195 ? -6.940 1.108 23.378 1.00 94.94 195 ILE A C 1
ATOM 1594 O O . ILE A 1 195 ? -7.693 0.637 22.528 1.00 94.94 195 ILE A O 1
ATOM 1598 N N . ILE A 1 196 ? -7.194 1.015 24.688 1.00 95.06 196 ILE A N 1
ATOM 1599 C CA . ILE A 1 196 ? -8.361 0.307 25.232 1.00 95.06 196 ILE A CA 1
ATOM 1600 C C . ILE A 1 196 ? -9.663 0.974 24.788 1.00 95.06 196 ILE A C 1
ATOM 1602 O O . ILE A 1 196 ? -10.592 0.269 24.397 1.00 95.06 196 ILE A O 1
ATOM 1606 N N . LYS A 1 197 ? -9.744 2.312 24.815 1.00 96.38 197 LYS A N 1
ATOM 1607 C CA . LYS A 1 197 ? -10.930 3.049 24.351 1.00 96.38 197 LYS A CA 1
ATOM 1608 C C . LYS A 1 197 ? -11.217 2.772 22.880 1.00 96.38 197 LYS A C 1
ATOM 1610 O O . LYS A 1 197 ? -12.334 2.384 22.559 1.00 96.38 197 LYS A O 1
ATOM 1615 N N . ILE A 1 198 ? -10.213 2.907 22.012 1.00 96.06 198 ILE A N 1
ATOM 1616 C CA . ILE A 1 198 ? -10.365 2.650 20.574 1.00 96.06 198 ILE A CA 1
ATOM 1617 C C . ILE A 1 198 ? -10.779 1.199 20.344 1.00 96.06 198 ILE A C 1
ATOM 1619 O O . ILE A 1 198 ? -11.776 0.949 19.675 1.00 96.06 198 ILE A O 1
ATOM 1623 N N . PHE A 1 199 ? -10.059 0.242 20.933 1.00 94.94 199 PHE A N 1
ATOM 1624 C CA . PHE A 1 199 ? -10.360 -1.175 20.761 1.00 94.94 199 PHE A CA 1
ATOM 1625 C C . PHE A 1 199 ? -11.769 -1.524 21.255 1.00 94.94 199 PHE A C 1
ATOM 1627 O O . PHE A 1 199 ? -12.506 -2.217 20.560 1.00 94.94 199 PHE A O 1
ATOM 1634 N N . SER A 1 200 ? -12.190 -0.971 22.397 1.00 95.94 200 SER A N 1
ATOM 1635 C CA . SER A 1 200 ? -13.557 -1.131 22.905 1.00 95.94 200 SER A CA 1
ATOM 1636 C C . SER A 1 200 ? -14.579 -0.557 21.928 1.00 95.94 200 SER A C 1
ATOM 1638 O O . SER A 1 200 ? -15.532 -1.242 21.580 1.00 95.94 200 SER A O 1
ATOM 1640 N N . SER A 1 201 ? -14.375 0.664 21.427 1.00 96.88 201 SER A N 1
ATOM 1641 C CA . SER A 1 201 ? -15.258 1.269 20.425 1.00 96.88 201 SER A CA 1
ATOM 1642 C C . SER A 1 201 ? -15.382 0.418 19.159 1.00 96.88 201 SER A C 1
ATOM 1644 O O . SER A 1 201 ? -16.479 0.320 18.616 1.00 96.88 201 SER A O 1
ATOM 1646 N N . ILE A 1 202 ? -14.305 -0.243 18.719 1.00 95.94 202 ILE A N 1
ATOM 1647 C CA . ILE A 1 202 ? -14.360 -1.188 17.594 1.00 95.94 202 ILE A CA 1
ATOM 1648 C C . ILE A 1 202 ? -15.193 -2.424 17.963 1.00 95.94 202 ILE A C 1
ATOM 1650 O O . ILE A 1 202 ? -16.044 -2.831 17.181 1.00 95.94 202 ILE A O 1
ATOM 1654 N N . LEU A 1 203 ? -15.011 -3.004 19.153 1.00 94.94 203 LEU A N 1
ATOM 1655 C CA . LEU A 1 203 ? -15.812 -4.153 19.604 1.00 94.94 203 LEU A CA 1
ATOM 1656 C C . LEU A 1 203 ? -17.308 -3.825 19.756 1.00 94.94 203 LEU A C 1
ATOM 1658 O O . LEU A 1 203 ? -18.145 -4.702 19.571 1.00 94.94 203 LEU A O 1
ATOM 1662 N N . TYR A 1 204 ? -17.643 -2.571 20.062 1.00 96.25 204 TYR A N 1
ATOM 1663 C CA . TYR A 1 204 ? -19.018 -2.058 20.083 1.00 96.25 204 TYR A CA 1
ATOM 1664 C C . TYR A 1 204 ? -19.519 -1.584 18.707 1.00 96.25 204 TYR A C 1
ATOM 1666 O O . TYR A 1 204 ? -20.576 -0.959 18.631 1.00 96.25 204 TYR A O 1
ATOM 1674 N N . GLU A 1 205 ? -18.763 -1.837 17.635 1.00 95.62 205 GLU A N 1
ATOM 1675 C CA . GLU A 1 205 ? -19.090 -1.441 16.260 1.00 95.62 205 GLU A CA 1
ATOM 1676 C C . GLU A 1 205 ? -19.406 0.060 16.104 1.00 95.62 205 GLU A C 1
ATOM 1678 O O . GLU A 1 205 ? -20.250 0.476 15.307 1.00 95.62 205 GLU A O 1
ATOM 1683 N N . GLN A 1 206 ? -18.721 0.910 16.874 1.00 95.56 206 GLN A N 1
ATOM 1684 C CA . GLN A 1 206 ? -18.926 2.355 16.830 1.00 95.56 206 GLN A CA 1
ATOM 1685 C C . GLN A 1 206 ? -18.317 2.986 15.573 1.00 95.56 206 GLN A C 1
ATOM 1687 O O . GLN A 1 206 ? -17.355 2.492 14.982 1.00 95.56 206 GLN A O 1
ATOM 1692 N N . LYS A 1 207 ? -18.854 4.149 15.191 1.00 95.12 207 LYS A N 1
ATOM 1693 C CA . LYS A 1 207 ? -18.279 4.985 14.132 1.00 95.12 207 LYS A CA 1
ATOM 1694 C C . LYS A 1 207 ? -17.011 5.654 14.655 1.00 95.12 207 LYS A C 1
ATOM 1696 O O . LYS A 1 207 ? -17.074 6.435 15.601 1.00 95.12 207 LYS A O 1
ATOM 1701 N N . LEU A 1 208 ? -15.881 5.368 14.018 1.00 95.00 208 LEU A N 1
ATOM 1702 C CA . LEU A 1 208 ? -14.572 5.897 14.390 1.00 95.00 208 LEU A CA 1
ATOM 1703 C C . LEU A 1 208 ? -14.011 6.755 13.262 1.00 95.00 208 LEU A C 1
ATOM 1705 O O . LEU A 1 208 ? -14.042 6.359 12.099 1.00 95.00 208 LEU A O 1
ATOM 1709 N N . ILE A 1 209 ? -13.479 7.920 13.627 1.00 94.75 209 ILE A N 1
ATOM 1710 C CA . ILE A 1 209 ? -12.761 8.814 12.721 1.00 94.75 209 ILE A CA 1
ATOM 1711 C C . ILE A 1 209 ? -11.360 8.989 13.292 1.00 94.75 209 ILE A C 1
ATOM 1713 O O . ILE A 1 209 ? -11.197 9.427 14.430 1.00 94.75 209 ILE A O 1
ATOM 1717 N N . PHE A 1 210 ? -10.358 8.635 12.494 1.00 93.25 210 PHE A N 1
ATOM 1718 C CA . PHE A 1 210 ? -8.957 8.855 12.818 1.00 93.25 210 PHE A CA 1
ATOM 1719 C C . PHE A 1 210 ? -8.470 10.072 12.037 1.00 93.25 210 PHE A C 1
ATOM 1721 O O . PHE A 1 210 ? -8.714 10.178 10.838 1.00 93.25 210 PHE A O 1
ATOM 1728 N N . ILE A 1 211 ? -7.788 10.987 12.722 1.00 91.25 211 ILE A N 1
ATOM 1729 C CA . ILE A 1 211 ? -7.232 12.205 12.131 1.00 91.25 211 ILE A CA 1
ATOM 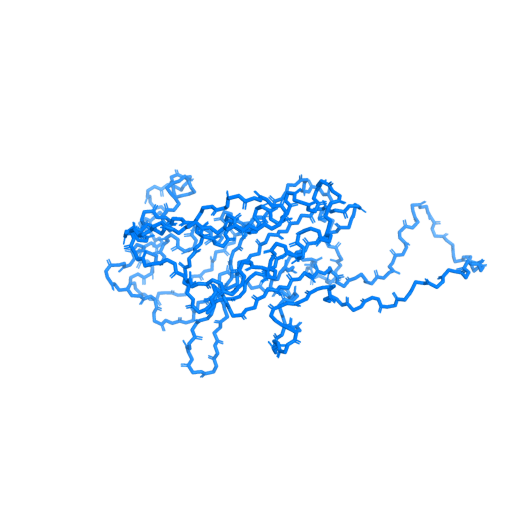1730 C C . ILE A 1 211 ? -5.729 12.175 12.375 1.00 91.25 211 ILE A C 1
ATOM 1732 O O . ILE A 1 211 ? -5.284 11.952 13.500 1.00 91.25 211 ILE A O 1
ATOM 1736 N N . GLY A 1 212 ? -4.950 12.382 11.321 1.00 88.00 212 GLY A N 1
ATOM 1737 C CA . GLY A 1 212 ? -3.497 12.387 11.388 1.00 88.00 212 GLY A CA 1
ATOM 1738 C C . GLY A 1 212 ? -2.907 13.330 10.354 1.00 88.00 212 GLY A C 1
ATOM 1739 O O . GLY A 1 212 ? -3.537 13.639 9.347 1.00 88.00 212 GLY A O 1
ATOM 1740 N N . ASN A 1 213 ? -1.679 13.772 10.611 1.00 84.31 213 ASN A N 1
ATOM 1741 C CA . ASN A 1 213 ? -0.961 14.677 9.717 1.00 84.31 213 ASN A CA 1
ATOM 1742 C C . ASN A 1 213 ? -0.115 13.929 8.678 1.00 84.31 213 ASN A C 1
AT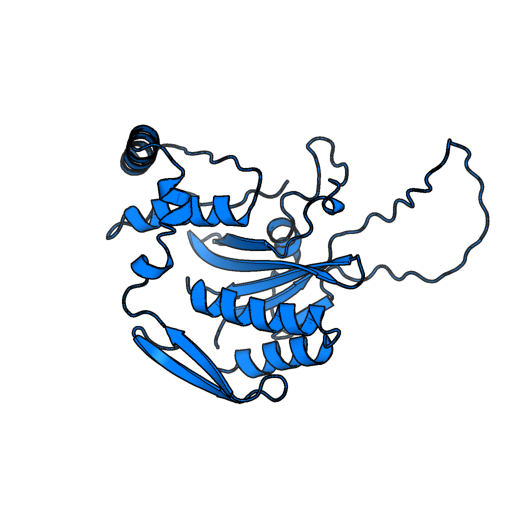OM 1744 O O . ASN A 1 213 ? 0.413 14.566 7.773 1.00 84.31 213 ASN A O 1
ATOM 1748 N N . GLU A 1 214 ? 0.055 12.613 8.812 1.00 86.62 214 GLU A N 1
ATOM 1749 C CA . GLU A 1 214 ? 0.873 11.760 7.942 1.00 86.62 214 GLU A CA 1
ATOM 1750 C C . GLU A 1 214 ? 0.069 10.513 7.562 1.00 86.62 214 GLU A C 1
ATOM 1752 O O . GLU A 1 214 ? -0.493 9.851 8.438 1.00 86.62 214 GLU A O 1
ATOM 1757 N N . LEU A 1 215 ? 0.012 10.180 6.270 1.00 89.88 215 LEU A N 1
ATOM 1758 C CA . LEU A 1 215 ? -0.822 9.095 5.749 1.00 89.88 215 LEU A CA 1
ATOM 1759 C C . LEU A 1 215 ? -0.265 7.728 6.149 1.00 89.88 215 LEU A C 1
ATOM 1761 O O . LEU A 1 215 ? -1.025 6.822 6.494 1.00 89.88 215 LEU A O 1
ATOM 1765 N N . GLY A 1 216 ? 1.059 7.570 6.132 1.00 90.12 216 GLY A N 1
ATOM 1766 C CA . GLY A 1 216 ? 1.708 6.297 6.453 1.00 90.12 216 GLY A CA 1
ATOM 1767 C C . GLY A 1 216 ? 1.409 5.809 7.874 1.00 90.12 216 GLY A C 1
ATOM 1768 O O . GLY A 1 216 ? 0.759 4.773 8.032 1.00 90.12 216 GLY A O 1
ATOM 1769 N N . PRO A 1 217 ? 1.805 6.554 8.923 1.00 90.00 217 PRO A N 1
ATOM 1770 C CA . PRO A 1 217 ? 1.494 6.200 10.307 1.00 90.00 217 PRO A CA 1
ATOM 1771 C C . PRO A 1 217 ? -0.011 6.064 10.568 1.00 90.00 217 PRO A C 1
ATOM 1773 O O . PRO A 1 217 ? -0.432 5.113 11.224 1.00 90.00 217 PRO A O 1
ATOM 1776 N N . LEU A 1 218 ? -0.833 6.965 10.013 1.00 91.56 218 LEU A N 1
ATOM 1777 C CA . LEU A 1 218 ? -2.289 6.926 10.172 1.00 91.56 218 LEU A CA 1
ATOM 1778 C C . LEU A 1 218 ? -2.877 5.616 9.636 1.00 91.56 218 LEU A C 1
ATOM 1780 O O . LEU A 1 218 ? -3.584 4.905 10.352 1.00 91.56 218 LEU A O 1
ATOM 1784 N N . THR A 1 219 ? -2.550 5.259 8.393 1.00 92.38 219 THR A N 1
ATOM 1785 C CA . THR A 1 219 ? -3.069 4.035 7.776 1.00 92.38 219 THR A CA 1
ATOM 1786 C C . THR A 1 219 ? -2.534 2.785 8.456 1.00 92.38 219 THR A C 1
ATOM 1788 O O . THR A 1 219 ? -3.312 1.859 8.689 1.00 92.38 219 THR A O 1
ATOM 1791 N N . ARG A 1 220 ? -1.254 2.738 8.846 1.00 91.19 220 ARG A N 1
ATOM 1792 C CA . ARG A 1 220 ? -0.702 1.608 9.613 1.00 91.19 220 ARG A CA 1
ATOM 1793 C C . ARG A 1 220 ? -1.406 1.425 10.956 1.00 91.19 220 ARG A C 1
ATOM 1795 O O . ARG A 1 220 ? -1.761 0.296 11.296 1.00 91.19 220 ARG A O 1
ATOM 1802 N N . LEU A 1 221 ? -1.688 2.511 11.675 1.00 92.75 221 LEU A N 1
ATOM 1803 C CA . LEU A 1 221 ? -2.394 2.462 12.955 1.00 92.75 221 LEU A CA 1
ATOM 1804 C C . LEU A 1 221 ? -3.830 1.945 12.806 1.00 92.75 221 LEU A C 1
ATOM 1806 O O . LEU A 1 221 ? -4.221 1.011 13.505 1.00 92.75 221 LEU A O 1
ATOM 1810 N N . ILE A 1 222 ? -4.603 2.514 11.874 1.00 93.38 222 ILE A N 1
ATOM 1811 C CA . ILE A 1 222 ? -5.987 2.089 11.597 1.00 93.38 222 ILE A CA 1
ATOM 1812 C C . ILE A 1 222 ? -6.022 0.588 11.299 1.00 93.38 222 ILE A C 1
ATOM 1814 O O . ILE A 1 222 ? -6.820 -0.166 11.856 1.00 93.38 222 ILE A O 1
ATOM 1818 N N . ASN A 1 223 ? -5.114 0.138 10.440 1.00 91.38 223 ASN A N 1
ATOM 1819 C CA . ASN A 1 223 ? -5.038 -1.257 10.055 1.00 91.38 223 ASN A CA 1
ATOM 1820 C C . ASN A 1 223 ? -4.555 -2.178 11.178 1.00 91.38 223 ASN A C 1
ATOM 1822 O O . ASN A 1 223 ? -5.033 -3.307 11.268 1.00 91.38 223 ASN A O 1
ATOM 1826 N N . THR A 1 224 ? -3.661 -1.700 12.045 1.00 92.75 224 THR A N 1
ATOM 1827 C CA . THR A 1 224 ? -3.241 -2.428 13.248 1.00 92.75 224 THR A CA 1
ATOM 1828 C C . THR A 1 224 ? -4.458 -2.748 14.107 1.00 92.75 224 THR A C 1
ATOM 1830 O O . THR A 1 224 ? -4.682 -3.909 14.438 1.00 92.75 224 THR A O 1
ATOM 1833 N N . PHE A 1 225 ? -5.308 -1.757 14.385 1.00 93.12 225 PHE A N 1
ATOM 1834 C CA . PHE A 1 225 ? -6.532 -1.964 15.158 1.00 93.12 225 PHE A CA 1
ATOM 1835 C C . PHE A 1 225 ? -7.509 -2.947 14.506 1.00 93.12 225 PHE A C 1
ATOM 1837 O O . PHE A 1 225 ? -8.071 -3.792 15.199 1.00 93.12 225 PHE A O 1
ATOM 1844 N N . VAL A 1 226 ? -7.676 -2.896 13.181 1.00 91.44 226 VAL A N 1
ATOM 1845 C CA . VAL A 1 226 ? -8.493 -3.889 12.462 1.00 91.44 226 VAL A CA 1
ATOM 1846 C C . VAL A 1 226 ? -7.892 -5.292 12.573 1.00 91.44 226 VAL A C 1
ATOM 1848 O O . VAL A 1 226 ? -8.628 -6.259 12.744 1.00 91.44 226 VAL A O 1
ATOM 1851 N N . CYS A 1 227 ? -6.565 -5.425 12.529 1.00 90.50 227 CYS A N 1
ATOM 1852 C CA . CYS A 1 227 ? -5.891 -6.718 12.666 1.00 90.50 227 CYS A CA 1
ATOM 1853 C C . CYS A 1 227 ? -5.976 -7.297 14.083 1.00 90.50 227 CYS A C 1
ATOM 1855 O O . CYS A 1 227 ? -5.996 -8.519 14.237 1.00 90.50 227 CYS A O 1
ATOM 1857 N N . LEU A 1 228 ? -6.078 -6.444 15.108 1.00 90.88 228 LEU A N 1
ATOM 1858 C CA . LEU A 1 228 ? -6.295 -6.868 16.495 1.00 90.88 228 LEU A CA 1
ATOM 1859 C C . LEU A 1 228 ? -7.656 -7.548 16.712 1.00 90.88 228 LEU A C 1
ATOM 1861 O O . LEU A 1 228 ? -7.829 -8.224 17.722 1.00 90.88 228 LEU A O 1
ATOM 1865 N N . LEU A 1 229 ? -8.603 -7.425 15.773 1.00 91.94 229 LEU A N 1
ATOM 1866 C CA . LEU A 1 229 ? -9.894 -8.116 15.845 1.00 91.94 229 LEU A CA 1
ATOM 1867 C C . LEU A 1 229 ? -9.813 -9.617 15.577 1.00 91.94 229 LEU A C 1
ATOM 1869 O O . LEU A 1 229 ? -10.799 -10.312 15.817 1.00 91.94 229 LEU A O 1
ATOM 1873 N N . TYR A 1 230 ? -8.678 -10.126 15.085 1.00 90.12 230 TYR A N 1
ATOM 1874 C CA . TYR A 1 230 ? -8.513 -11.543 14.772 1.00 90.12 230 TYR A CA 1
ATOM 1875 C C . TYR A 1 230 ? -9.050 -12.449 15.905 1.00 90.12 230 TYR A C 1
ATOM 1877 O O . TYR A 1 230 ? -8.678 -12.255 17.064 1.00 90.12 230 TYR A O 1
ATOM 1885 N N . PRO A 1 231 ? -9.862 -13.480 15.593 1.00 91.06 231 PRO A N 1
ATOM 1886 C CA . PRO A 1 231 ? -10.173 -14.006 14.257 1.00 91.06 231 PRO A CA 1
ATOM 1887 C C . PRO A 1 231 ? -11.330 -13.301 13.530 1.00 91.06 231 PRO A C 1
ATOM 1889 O O . PRO A 1 231 ? -11.693 -13.721 12.433 1.00 91.06 231 PRO A O 1
ATOM 1892 N N . PHE A 1 232 ? -11.910 -12.252 14.112 1.00 92.25 232 PHE A N 1
ATOM 1893 C CA . PHE A 1 232 ? -12.970 -11.466 13.489 1.00 92.25 232 PHE A CA 1
ATOM 1894 C C . PHE A 1 232 ? -12.417 -10.454 12.480 1.00 92.25 232 PHE A C 1
ATOM 1896 O O . PHE A 1 232 ? -11.239 -10.091 12.488 1.00 92.25 232 PHE A O 1
ATOM 1903 N N . SER A 1 233 ? -13.302 -9.977 11.611 1.00 89.12 233 SER A N 1
ATOM 1904 C CA . SER A 1 233 ? -13.034 -8.919 10.639 1.00 89.12 233 SER A CA 1
ATOM 1905 C C . SER A 1 233 ? -14.046 -7.798 10.808 1.00 89.12 233 SER A C 1
ATOM 1907 O O . SER A 1 233 ? -15.215 -8.077 11.057 1.00 89.12 233 SER A O 1
ATOM 1909 N N . TRP A 1 234 ? -13.628 -6.549 10.594 1.00 91.19 234 TRP A N 1
ATOM 1910 C CA . TRP A 1 234 ? -14.549 -5.413 10.595 1.00 91.19 234 TRP A CA 1
ATOM 1911 C C . TRP A 1 234 ? -15.606 -5.553 9.481 1.00 91.19 234 TRP A C 1
ATOM 1913 O O . TRP A 1 234 ? -15.216 -5.535 8.302 1.00 91.19 234 TRP A O 1
ATOM 1923 N N . PRO A 1 235 ? -16.907 -5.681 9.816 1.00 88.12 235 PRO A N 1
ATOM 1924 C CA . PRO A 1 235 ? -17.947 -6.020 8.843 1.00 88.12 235 PRO A CA 1
ATOM 1925 C C . PRO A 1 235 ? -18.502 -4.801 8.092 1.00 88.12 235 PRO A C 1
ATOM 1927 O O . PRO A 1 235 ? -19.106 -4.956 7.034 1.00 88.12 235 PRO A O 1
ATOM 1930 N N . HIS A 1 236 ? -18.283 -3.592 8.614 1.00 90.31 236 HIS A N 1
ATOM 1931 C CA . HIS A 1 236 ? -18.880 -2.361 8.095 1.00 90.31 236 HIS A CA 1
ATOM 1932 C C . HIS A 1 236 ? -17.949 -1.613 7.133 1.00 90.31 236 HIS A C 1
ATOM 1934 O O . HIS A 1 236 ? -16.863 -2.079 6.766 1.00 90.31 236 HIS A O 1
ATOM 1940 N N . THR A 1 237 ? -18.381 -0.416 6.732 1.00 90.31 237 THR A N 1
ATOM 1941 C CA . THR A 1 237 ? -17.598 0.529 5.932 1.00 90.31 237 THR A CA 1
ATOM 1942 C C . THR A 1 237 ? -16.202 0.718 6.516 1.00 90.31 237 THR A C 1
ATOM 1944 O O . THR A 1 237 ? -16.040 0.979 7.710 1.00 90.31 237 THR A O 1
ATOM 1947 N N . PHE A 1 238 ? -15.194 0.591 5.655 1.00 92.12 238 PHE A N 1
ATOM 1948 C CA . PHE A 1 238 ? -13.790 0.746 6.004 1.00 92.12 238 PHE A CA 1
ATOM 1949 C C . PHE A 1 238 ? -13.092 1.592 4.945 1.00 92.12 238 PHE A C 1
ATOM 1951 O O . PHE A 1 238 ? -12.876 1.136 3.824 1.00 92.12 238 PHE A O 1
ATOM 1958 N N . VAL A 1 239 ? -12.765 2.829 5.310 1.00 91.75 239 VAL A N 1
ATOM 1959 C CA . VAL A 1 239 ? -12.122 3.814 4.433 1.00 91.75 239 VAL A CA 1
ATOM 1960 C C . VAL A 1 239 ? -10.918 4.381 5.194 1.00 91.75 239 VAL A C 1
ATOM 1962 O O . VAL A 1 239 ? -11.079 5.330 5.958 1.00 91.75 239 VAL A O 1
ATOM 1965 N N . PRO A 1 240 ? -9.720 3.773 5.064 1.00 87.25 240 PRO A N 1
ATOM 1966 C CA . PRO A 1 240 ? -8.525 4.198 5.808 1.00 87.25 240 PRO A CA 1
ATOM 1967 C C . PRO A 1 240 ? -8.053 5.608 5.459 1.00 87.25 240 PRO A C 1
ATOM 1969 O O . PRO A 1 240 ? -7.400 6.261 6.267 1.00 87.25 240 PRO A O 1
ATOM 1972 N N . ILE A 1 241 ? -8.351 6.038 4.234 1.00 89.75 241 ILE A N 1
ATOM 1973 C CA . ILE A 1 241 ? -8.038 7.353 3.691 1.00 89.75 241 ILE A CA 1
ATOM 1974 C C . ILE A 1 241 ? -9.291 7.846 2.991 1.00 89.75 241 ILE A C 1
ATOM 1976 O O . ILE A 1 241 ? -9.791 7.179 2.083 1.00 89.75 241 ILE A O 1
ATOM 1980 N N . LEU A 1 242 ? -9.762 9.017 3.404 1.00 85.69 242 LEU A N 1
ATOM 1981 C CA . LEU A 1 242 ? -10.810 9.750 2.715 1.00 85.69 242 LEU A CA 1
ATOM 1982 C C . LEU A 1 242 ? -10.142 10.854 1.879 1.00 85.69 242 LEU A C 1
ATOM 1984 O O . LEU A 1 242 ? -9.480 11.705 2.474 1.00 85.69 242 LEU A O 1
ATOM 1988 N N . PRO A 1 243 ? -10.243 10.823 0.539 1.00 83.25 243 PRO A N 1
ATOM 1989 C CA . PRO A 1 243 ? -9.747 11.915 -0.293 1.00 83.25 243 PRO A CA 1
ATOM 1990 C C . PRO A 1 243 ? -10.575 13.194 -0.089 1.00 83.25 243 PRO A C 1
ATOM 1992 O O . PRO A 1 243 ? -11.757 13.101 0.253 1.00 83.25 243 PRO A O 1
ATOM 1995 N N . ALA A 1 244 ? -9.936 14.352 -0.285 1.00 71.12 244 ALA A N 1
ATOM 1996 C CA . ALA A 1 244 ? -10.575 15.672 -0.282 1.00 71.12 244 ALA A CA 1
ATOM 1997 C C . ALA A 1 244 ? -11.540 15.877 -1.462 1.00 71.12 244 ALA A C 1
ATOM 1999 O O . ALA A 1 244 ? -11.277 15.316 -2.554 1.00 71.12 244 ALA A O 1
#

Nearest PDB structures (foldseek):
  6ekk-assembly2_B  TM=8.114E-01  e=9.204E-11  Homo sapiens
  6ekk-assembly1_A  TM=7.911E-01  e=3.137E-11  Homo sapiens
  3tw8-assembly2_C  TM=7.355E-01  e=2.622E-11  Homo sapiens
  4ied-assembly4_D  TM=4.957E-01  e=1.165E+00  Fusobacterium polymorphum
  6v04-assembly1_A  TM=3.877E-01  e=9.171E-01  Micromonospora chersina

Mean predicted aligned error: 8.41 Å

Solvent-accessible surface area (backbone atoms only — not comparable to full-atom values): 14789 Å² total; per-residue (Å²): 85,53,49,72,35,38,37,33,36,43,72,86,72,79,87,71,81,80,66,89,68,82,91,74,96,72,94,71,93,74,93,66,94,74,72,87,70,64,49,62,78,44,62,39,55,84,83,66,75,82,63,81,62,48,57,45,71,71,46,33,72,44,45,46,101,82,70,44,77,48,79,62,82,79,61,89,59,75,40,52,36,51,40,50,47,66,49,99,86,68,50,62,33,35,37,42,33,39,35,36,72,49,98,89,38,63,37,28,42,34,42,34,22,76,61,93,52,62,73,54,53,51,51,52,46,48,55,33,49,51,28,40,69,68,74,32,50,68,46,24,52,53,41,55,58,64,52,38,75,36,69,65,58,54,73,56,32,72,44,78,44,81,39,92,69,74,39,82,40,77,48,65,30,64,66,58,62,64,75,71,48,47,46,60,70,64,53,66,75,48,54,71,69,55,53,52,52,52,52,48,39,55,77,68,70,51,93,80,85,88,84,69,96,48,62,34,65,44,24,41,44,57,46,20,59,49,58,68,45,60,96,51,73,83,86,65,95,69,66,68,62,74,52,112

Sequence (244 aa):
TLYDYVVHILPEQEIGYFSNGNGCLLSSNFSQHLSTTAPIQFKYPPDAQDEATLRYFCFPDQLDSNNNPLSLAKKSTQEYFRFTLTNMHGVRQYGYCSRFFHKRILNALCIVSPFDMIEIYEKILSTATELFLSYKENEAKTFLEEIYHHRLPNRGDTIHITTSPVGLYTLKCEYDRRKVLIDSITLLNLSTETIIKIFSSILYEQKLIFIGNELGPLTRLINTFVCLLYPFSWPHTFVPILPA

Secondary structure (DSSP, 8-state):
--SSEEEEE----------SS-----------------SEEEEESTT---GGGHHHHHSTTSB-TTSPBP-GGG--S-EEEEEEEE-TTS-EEEEEEEEEEETTEEEEEEEEESS--HHHHHHHHHHHHHHHHTT-HHHHHHHHHHHHTSPPPPTT-EEEEEETTTEEEEEE--SSTHHHH--HHHHHTS-HHHHHHHHHHHHTT-------S-HHHHHHHHHHHHHTTTT----S---S----

Foldseek 3Di:
DAFPKKWKFFAPDPPDPPDPDDDDDDDDDDPDPPPPDDRTPDMPPPPDDPCPCVNLVLCQPQADPVRDGDPPVVPQDFAWAKWWDADPVRQIKIKIWTWHAAPNTIMIMITIHSDPQHVQVVVLVVVLVVCRNVVNNVLSNQSRHQCVPDYHADAQDKDWGAGPNPGTDIDGHHNDCLVVLAPVVLVVVDDPVVLCVVLVCVVVVHDDDFDDPGRRSQRSVLRNSQSVPPVDGRPDDDTSGHGD

Radius of gyration: 20.05 Å; Cα contacts (8 Å, |Δi|>4): 338; chains: 1; bounding box: 40×62×54 Å

pLDDT: mean 83.94, std 18.74, range [27.19, 98.5]